Protein AF-A0A9P9FFA2-F1 (afdb_monomer)

Sequence (201 aa):
MAPKRPIEIADSAPEAKKAKHGFRVGPENLPDGPWRRKVTKIKKDLIHKAKVKKAYAKIKAREQQTASSGGDNEAQDKELVEKAEEQIHPTRKLMLADEDKAEENAVAREGTEGHGDGRRRRTRRPGYYDKQLQKANEKRTEAEERAQEYQRRREERERKLAERDRFKRAMAKTRDRDGNKKLGRESALLLDKVKRMISES

Solvent-accessible surface area (backbone atoms only — not comparable to full-atom values): 12622 Å² total; per-residue (Å²): 137,82,83,80,79,79,80,82,72,83,88,67,76,80,72,78,78,71,79,79,75,70,93,62,90,46,87,90,63,46,83,66,49,77,63,58,52,47,52,53,49,52,52,50,52,52,53,49,53,52,50,50,50,53,52,48,51,54,51,52,54,51,50,49,54,56,50,72,74,60,81,90,81,92,85,88,86,85,90,67,76,88,73,55,84,85,57,78,48,72,70,56,53,52,50,51,55,51,49,54,52,51,50,58,59,52,68,76,52,81,84,67,94,75,95,65,97,60,90,72,66,63,78,74,71,73,53,94,57,48,65,55,53,50,53,49,49,53,51,48,51,54,52,50,54,52,49,50,53,51,46,52,58,46,50,55,50,49,50,55,50,49,52,49,49,50,49,50,54,54,60,55,68,28,38,45,96,89,63,50,76,40,59,82,59,43,49,56,57,50,50,55,49,50,52,51,55,60,74,76,104

Mean predicted aligned error: 21.43 Å

Organism: NCBI:txid307937

Structure (mmCIF, N/CA/C/O backbone):
data_AF-A0A9P9FFA2-F1
#
_entry.id   AF-A0A9P9FFA2-F1
#
loop_
_atom_site.group_PDB
_atom_site.id
_atom_site.type_symbol
_atom_site.label_atom_id
_atom_site.label_alt_id
_atom_site.label_comp_id
_atom_site.label_asym_id
_atom_site.label_entity_id
_atom_site.label_seq_id
_atom_site.pdbx_PDB_ins_code
_atom_site.Cartn_x
_atom_site.Cartn_y
_atom_site.Cartn_z
_atom_site.occupancy
_atom_site.B_iso_or_equiv
_atom_site.auth_seq_id
_atom_site.auth_comp_id
_atom_site.auth_asym_id
_atom_site.auth_atom_id
_atom_site.pdbx_PDB_model_num
ATOM 1 N N . MET A 1 1 ? 7.418 57.014 -53.835 1.00 53.72 1 MET A N 1
ATOM 2 C CA . MET A 1 1 ? 6.304 56.610 -52.948 1.00 53.72 1 MET A CA 1
ATOM 3 C C . MET A 1 1 ? 6.433 55.119 -52.683 1.00 53.72 1 MET A C 1
ATOM 5 O O . MET A 1 1 ? 6.447 54.362 -53.642 1.00 53.72 1 MET A O 1
ATOM 9 N N . ALA A 1 2 ? 6.618 54.702 -51.429 1.00 63.44 2 ALA A N 1
ATOM 10 C CA . ALA A 1 2 ? 6.776 53.286 -51.090 1.00 63.44 2 ALA A CA 1
ATOM 11 C C . ALA A 1 2 ? 5.397 52.605 -50.953 1.00 63.44 2 ALA A C 1
ATOM 13 O O . ALA A 1 2 ? 4.519 53.178 -50.299 1.00 63.44 2 ALA A O 1
ATOM 14 N N . PRO A 1 3 ? 5.175 51.414 -51.541 1.00 63.31 3 PRO A N 1
ATOM 15 C CA . PRO A 1 3 ? 3.921 50.691 -51.369 1.00 63.31 3 PRO A CA 1
ATOM 16 C C . PRO A 1 3 ? 3.816 50.148 -49.936 1.00 63.31 3 PRO A C 1
ATOM 18 O O . PRO A 1 3 ? 4.758 49.566 -49.395 1.00 63.31 3 PRO A O 1
ATOM 21 N N . LYS A 1 4 ? 2.658 50.368 -49.305 1.00 62.47 4 LYS A N 1
ATOM 22 C CA . LYS A 1 4 ? 2.328 49.859 -47.966 1.00 62.47 4 LYS A CA 1
ATOM 23 C C . LYS A 1 4 ? 2.336 48.328 -47.991 1.00 62.47 4 LYS A C 1
ATOM 25 O O . LYS A 1 4 ? 1.676 47.728 -48.834 1.00 62.47 4 LYS A O 1
ATOM 30 N N . ARG A 1 5 ? 3.088 47.712 -47.072 1.00 68.56 5 ARG A N 1
ATOM 31 C CA . ARG A 1 5 ? 3.110 46.253 -46.884 1.00 68.56 5 ARG A CA 1
ATOM 32 C C . ARG A 1 5 ? 1.700 45.776 -46.493 1.00 68.56 5 ARG A C 1
ATOM 34 O O . ARG A 1 5 ? 1.102 46.413 -45.622 1.00 68.56 5 ARG A O 1
ATOM 41 N N . PRO A 1 6 ? 1.164 44.705 -47.102 1.00 57.03 6 PRO A N 1
ATOM 42 C CA . PRO A 1 6 ? -0.098 44.127 -46.664 1.00 57.03 6 PRO A CA 1
ATOM 43 C C . PRO A 1 6 ? 0.079 43.561 -45.251 1.00 57.03 6 PRO A C 1
ATOM 45 O O . PRO A 1 6 ? 1.081 42.917 -44.944 1.00 57.03 6 PRO A O 1
ATOM 48 N N . ILE A 1 7 ? -0.879 43.857 -44.378 1.00 54.84 7 ILE A N 1
ATOM 49 C CA . ILE A 1 7 ? -0.977 43.245 -43.055 1.00 54.84 7 ILE A CA 1
ATOM 50 C C . ILE A 1 7 ? -1.319 41.773 -43.294 1.00 54.84 7 ILE A C 1
ATOM 52 O O . ILE A 1 7 ? -2.408 41.464 -43.774 1.00 54.84 7 ILE A O 1
ATOM 56 N N . GLU A 1 8 ? -0.368 40.889 -43.001 1.00 49.09 8 GLU A N 1
ATOM 57 C CA . GLU A 1 8 ? -0.569 39.443 -42.914 1.00 49.09 8 GLU A CA 1
ATOM 58 C C . GLU A 1 8 ? -1.699 39.163 -41.909 1.00 49.09 8 GLU A C 1
ATOM 60 O O . GLU A 1 8 ? -1.526 39.267 -40.696 1.00 49.09 8 GLU A O 1
ATOM 65 N N . ILE A 1 9 ? -2.891 38.936 -42.463 1.00 46.47 9 ILE A N 1
ATOM 66 C CA . ILE A 1 9 ? -3.917 37.977 -42.049 1.00 46.47 9 ILE A CA 1
ATOM 67 C C . ILE A 1 9 ? -3.997 37.770 -40.529 1.00 46.47 9 ILE A C 1
ATOM 69 O O . ILE A 1 9 ? -3.388 36.884 -39.931 1.00 46.47 9 ILE A O 1
ATOM 73 N N . ALA A 1 10 ? -4.849 38.586 -39.911 1.00 51.78 10 ALA A N 1
ATOM 74 C CA . ALA A 1 10 ? -5.469 38.289 -38.633 1.00 51.78 10 ALA A CA 1
ATOM 75 C C . ALA A 1 10 ? -6.461 37.118 -38.794 1.00 51.78 10 ALA A C 1
ATOM 77 O O . ALA A 1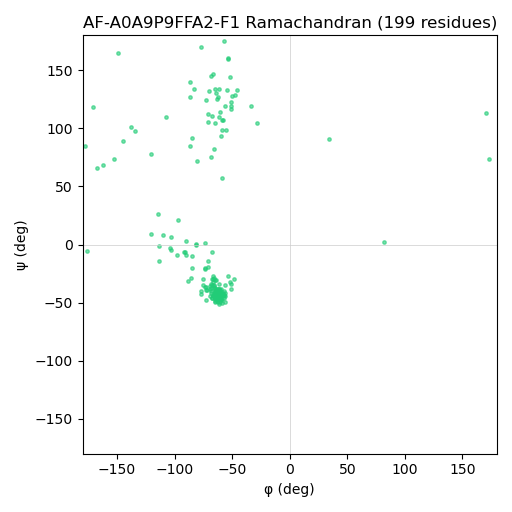 10 ? -7.674 37.321 -38.783 1.00 51.78 10 ALA A O 1
ATOM 78 N N . ASP A 1 11 ? -5.959 35.888 -38.913 1.00 50.47 11 ASP A N 1
ATOM 79 C CA . ASP A 1 11 ? -6.774 34.672 -38.783 1.00 50.47 11 ASP A CA 1
ATOM 80 C C . ASP A 1 11 ? -6.982 34.352 -37.301 1.00 50.47 11 ASP A C 1
ATOM 82 O O . ASP A 1 11 ? -6.423 33.433 -36.706 1.00 50.47 11 ASP A O 1
ATOM 86 N N . SER A 1 12 ? -7.803 35.178 -36.674 1.00 57.12 12 SER A N 1
ATOM 87 C CA . SER A 1 12 ? -8.428 34.870 -35.398 1.00 57.12 12 SER A CA 1
ATOM 88 C C . SER A 1 12 ? -9.729 35.654 -35.355 1.00 57.12 12 SER A C 1
ATOM 90 O O . SER A 1 12 ? -9.852 36.660 -34.651 1.00 57.12 12 SER A O 1
ATOM 92 N N . ALA A 1 13 ? -10.707 35.195 -36.138 1.00 57.84 13 ALA A N 1
ATOM 93 C CA . ALA A 1 13 ? -12.096 35.588 -35.942 1.00 57.84 13 ALA A CA 1
ATOM 94 C C . ALA A 1 13 ? -12.421 35.488 -34.438 1.00 57.84 13 ALA A C 1
ATOM 96 O O . ALA A 1 13 ? -12.055 34.486 -33.816 1.00 57.84 13 ALA A O 1
ATOM 97 N N . PRO A 1 14 ? -13.054 36.498 -33.813 1.00 54.81 14 PRO A N 1
ATOM 98 C CA . PRO A 1 14 ? -13.376 36.408 -32.400 1.00 54.81 14 PRO A CA 1
ATOM 99 C C . PRO A 1 14 ? -14.393 35.280 -32.224 1.00 54.81 14 PRO A C 1
ATOM 101 O O . PRO A 1 14 ? -15.561 35.435 -32.580 1.00 54.81 14 PRO A O 1
ATOM 104 N N . GLU A 1 15 ? -13.947 34.130 -31.710 1.00 66.06 15 GLU A N 1
ATOM 105 C CA . GLU A 1 15 ? -14.837 33.016 -31.392 1.00 66.06 15 GLU A CA 1
ATOM 106 C C . GLU A 1 15 ? -15.986 33.547 -30.533 1.00 66.06 15 GLU A C 1
ATOM 108 O O . GLU A 1 15 ? -15.774 34.152 -29.475 1.00 66.06 15 GLU A O 1
ATOM 113 N N . ALA A 1 16 ? -17.214 33.346 -31.016 1.00 68.38 16 ALA A N 1
ATOM 114 C CA . ALA A 1 16 ? -18.417 33.755 -30.315 1.00 68.38 16 ALA A CA 1
ATOM 115 C C . ALA A 1 16 ? -18.355 33.223 -28.877 1.00 68.38 16 ALA A C 1
ATOM 117 O O . ALA A 1 16 ? -18.296 32.012 -28.642 1.00 68.38 16 ALA A O 1
ATOM 118 N N . LYS A 1 17 ? -18.318 34.143 -27.904 1.00 70.56 17 LYS A N 1
ATOM 119 C CA . LYS A 1 17 ? -18.203 33.804 -26.484 1.00 70.56 17 LYS A CA 1
ATOM 120 C C . LYS A 1 17 ? -19.392 32.926 -26.110 1.00 70.56 17 LYS A C 1
ATOM 122 O O . LYS A 1 17 ? -20.519 33.406 -26.015 1.00 70.56 17 LYS A O 1
ATOM 127 N N . LYS A 1 18 ? -19.134 31.632 -25.905 1.00 75.62 18 LYS A N 1
ATOM 128 C CA . LYS A 1 18 ? -20.148 30.670 -25.464 1.00 75.62 18 LYS A CA 1
ATOM 129 C C . LYS A 1 18 ? -20.785 31.197 -24.181 1.00 75.62 18 LYS A C 1
ATOM 131 O O . LYS A 1 18 ? -20.068 31.630 -23.275 1.00 75.62 18 LYS A O 1
ATOM 136 N N . ALA A 1 19 ? -22.116 31.170 -24.117 1.00 78.06 19 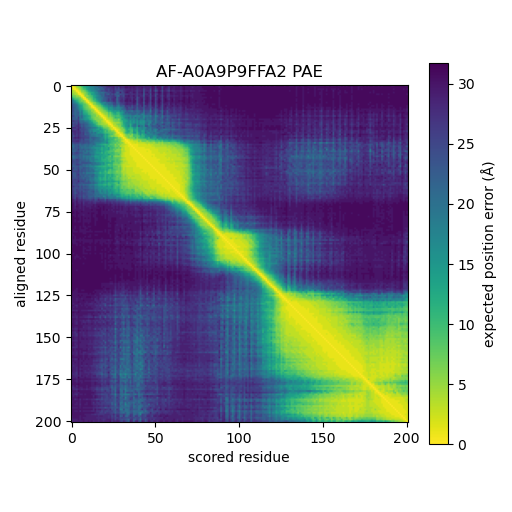ALA A N 1
ATOM 137 C CA . ALA A 1 19 ? -22.857 31.607 -22.941 1.00 78.06 19 ALA A CA 1
ATOM 138 C C . ALA A 1 19 ? -22.288 30.903 -21.700 1.00 78.06 19 ALA A C 1
ATOM 140 O O . ALA A 1 19 ? -22.247 29.670 -21.644 1.00 78.06 19 ALA A O 1
ATOM 141 N N . LYS A 1 20 ? -21.783 31.689 -20.738 1.00 73.12 20 LYS A N 1
ATOM 142 C CA . LYS A 1 20 ? -21.224 31.156 -19.492 1.00 73.12 20 LYS A CA 1
ATOM 143 C C . LYS A 1 20 ? -22.344 30.416 -18.784 1.00 73.12 20 LYS A C 1
ATOM 145 O O . LYS A 1 20 ? -23.307 31.024 -18.328 1.00 73.12 20 LYS A O 1
ATOM 150 N N . HIS A 1 21 ? -22.236 29.097 -18.745 1.00 69.31 21 HIS A N 1
ATOM 151 C CA . HIS A 1 21 ? -23.207 28.291 -18.042 1.00 69.31 21 HIS A CA 1
ATOM 152 C C . HIS A 1 21 ? -23.129 28.645 -16.548 1.00 69.31 21 HIS A C 1
ATOM 154 O O . HIS A 1 21 ? -22.025 28.724 -16.003 1.00 69.31 21 HIS A O 1
ATOM 160 N N . GLY A 1 22 ? -24.276 28.922 -15.918 1.00 78.31 22 GLY A N 1
ATOM 161 C CA . GLY A 1 22 ? -24.357 29.266 -14.495 1.00 78.31 22 GLY A CA 1
ATOM 162 C C . GLY A 1 22 ? -23.759 28.178 -13.596 1.00 78.31 22 GLY A C 1
ATOM 163 O O . GLY A 1 22 ? -23.351 27.116 -14.068 1.00 78.31 22 GLY A O 1
ATOM 164 N N . PHE A 1 23 ? -23.689 28.437 -12.289 1.00 69.19 23 PHE A N 1
ATOM 165 C CA . PHE A 1 23 ? -23.086 27.521 -11.318 1.00 69.19 23 PHE A CA 1
ATOM 166 C C . PHE A 1 23 ? -23.805 26.155 -11.312 1.00 69.19 23 PHE A C 1
ATOM 168 O O . PHE A 1 23 ? -24.819 25.961 -10.648 1.00 69.19 23 PHE A O 1
ATOM 175 N N . ARG A 1 24 ? -23.286 25.201 -12.098 1.00 68.00 24 ARG A N 1
ATOM 176 C CA . ARG A 1 24 ? -23.738 23.805 -12.140 1.00 68.00 24 ARG A CA 1
ATOM 177 C C . ARG A 1 24 ? -23.321 23.129 -10.842 1.00 68.00 24 ARG A C 1
ATOM 179 O O . ARG A 1 24 ? -22.148 22.807 -10.670 1.00 68.00 24 ARG A O 1
ATOM 186 N N . VAL A 1 25 ? -24.279 22.897 -9.951 1.00 67.19 25 VAL A N 1
ATOM 187 C CA . VAL A 1 25 ? -24.084 22.072 -8.753 1.00 67.19 25 VAL A CA 1
ATOM 188 C C . VAL A 1 25 ? -24.351 20.624 -9.147 1.00 67.19 25 VAL A C 1
ATOM 190 O O . VAL A 1 25 ? -25.469 20.130 -9.065 1.00 67.19 25 VAL A O 1
ATOM 193 N N . GLY A 1 26 ? -23.332 19.963 -9.686 1.00 65.44 26 GLY A N 1
ATOM 194 C CA . GLY A 1 26 ? -23.402 18.566 -10.101 1.00 65.44 26 GLY A CA 1
ATOM 195 C C . GLY A 1 26 ? -22.044 17.882 -9.949 1.00 65.44 26 GLY A C 1
ATOM 196 O O . GLY A 1 26 ? -21.037 18.578 -9.817 1.00 65.44 26 GLY A O 1
ATOM 197 N N . PRO A 1 27 ? -21.983 16.539 -9.981 1.00 69.94 27 PRO A N 1
ATOM 198 C CA . PRO A 1 27 ? -20.766 15.759 -9.708 1.00 69.94 27 PRO A CA 1
ATOM 199 C C . PRO A 1 27 ? -19.549 16.154 -10.561 1.00 69.94 27 PRO A C 1
ATOM 201 O O . PRO A 1 27 ? -18.416 15.996 -10.127 1.00 69.94 27 PRO A O 1
ATOM 204 N N . GLU A 1 28 ? -19.802 16.695 -11.753 1.00 65.31 28 GLU A N 1
ATOM 205 C CA . GLU A 1 28 ? -18.823 17.247 -12.701 1.00 65.31 28 GLU A CA 1
ATOM 206 C C . GLU A 1 28 ? -18.111 18.524 -12.212 1.00 65.31 28 GLU A C 1
ATOM 208 O O . GLU A 1 28 ? -16.965 18.765 -12.575 1.00 65.31 28 GLU A O 1
ATOM 213 N N . ASN A 1 29 ? -18.771 19.343 -11.387 1.00 61.56 29 ASN A N 1
ATOM 214 C CA . ASN A 1 29 ? -18.285 20.658 -10.946 1.00 61.56 29 ASN A CA 1
ATOM 215 C C . ASN A 1 29 ? -17.976 20.719 -9.441 1.00 61.56 29 ASN A C 1
ATOM 217 O O . ASN A 1 29 ? -17.540 21.758 -8.939 1.00 61.56 29 ASN A O 1
ATOM 221 N N . LEU A 1 30 ? -18.190 19.621 -8.709 1.00 69.94 30 LEU A N 1
ATOM 222 C CA . LEU A 1 30 ? -17.642 19.483 -7.365 1.00 69.94 30 LEU A CA 1
ATOM 223 C C . LEU A 1 30 ? -16.114 19.414 -7.471 1.00 69.94 30 LEU A C 1
ATOM 225 O O . LEU A 1 30 ? -15.605 18.879 -8.458 1.00 69.94 30 LEU A O 1
ATOM 229 N N . PRO A 1 31 ? -15.361 19.948 -6.490 1.00 73.12 31 PRO A N 1
ATOM 230 C CA . PRO A 1 31 ? -13.913 19.866 -6.503 1.00 73.12 31 PRO A CA 1
ATOM 231 C C . PRO A 1 31 ? -13.516 18.395 -6.533 1.00 73.12 31 PRO A C 1
ATOM 233 O O . PRO A 1 31 ? -13.519 17.712 -5.511 1.00 73.12 31 PRO A O 1
ATOM 236 N N . ASP A 1 32 ? -13.207 17.930 -7.746 1.00 70.56 32 ASP A N 1
ATOM 237 C CA . ASP A 1 32 ? -12.892 16.542 -8.007 1.00 70.56 32 ASP A CA 1
ATOM 238 C C . ASP A 1 32 ? -11.727 16.193 -7.092 1.00 70.56 32 ASP A C 1
ATOM 240 O O . ASP A 1 32 ? -10.713 16.909 -7.084 1.00 70.56 32 ASP A O 1
ATOM 244 N N . GLY A 1 33 ? -11.950 15.223 -6.206 1.00 77.38 33 GLY A N 1
ATOM 245 C CA . GLY A 1 33 ? -11.150 15.070 -4.998 1.00 77.38 33 GLY A CA 1
ATOM 246 C C . GLY A 1 33 ? -9.647 15.006 -5.308 1.00 77.38 33 GLY A C 1
ATOM 247 O O . GLY A 1 33 ? -9.251 14.658 -6.427 1.00 77.38 33 GLY A O 1
ATOM 248 N N . PRO A 1 34 ? -8.768 15.283 -4.328 1.00 77.12 34 PRO A N 1
ATOM 249 C CA . PRO A 1 34 ? -7.318 15.371 -4.541 1.00 77.12 34 PRO A CA 1
ATOM 250 C C . PRO A 1 34 ? -6.721 14.194 -5.334 1.00 77.12 34 PRO A C 1
ATOM 252 O O . PRO A 1 34 ? -5.756 14.359 -6.078 1.00 77.12 34 PRO A O 1
ATOM 255 N N . TRP A 1 35 ? -7.323 13.010 -5.218 1.00 85.06 35 TRP A N 1
ATOM 256 C CA . TRP A 1 35 ? -6.955 11.802 -5.951 1.00 85.06 35 TRP A CA 1
ATOM 257 C C . TRP A 1 35 ? -7.259 11.842 -7.452 1.00 85.06 35 TRP A C 1
ATOM 259 O O . TRP A 1 35 ? -6.385 11.489 -8.243 1.00 85.06 35 TRP A O 1
ATOM 269 N N . ARG A 1 36 ? -8.434 12.312 -7.887 1.00 85.06 36 ARG A N 1
ATOM 270 C CA . ARG A 1 36 ? -8.758 12.394 -9.323 1.00 85.06 36 ARG A CA 1
ATOM 271 C C . ARG A 1 36 ? -7.915 13.451 -10.038 1.00 85.06 36 ARG A C 1
ATOM 273 O O . ARG A 1 36 ? -7.435 13.214 -11.149 1.00 85.06 36 ARG A O 1
ATOM 280 N N . ARG A 1 37 ? -7.584 14.553 -9.358 1.00 84.94 37 ARG A N 1
ATOM 281 C CA . ARG A 1 37 ? -6.594 15.541 -9.837 1.00 84.94 37 ARG A CA 1
ATOM 282 C C . ARG A 1 37 ? -5.197 14.939 -9.993 1.00 84.94 37 ARG A C 1
ATOM 284 O O . ARG A 1 37 ? -4.533 15.178 -10.998 1.00 84.94 37 ARG A O 1
ATOM 291 N N . LYS A 1 38 ? -4.754 14.118 -9.033 1.00 89.50 38 LYS A N 1
ATOM 292 C CA . LYS A 1 38 ? -3.471 13.403 -9.136 1.00 89.50 38 LYS A CA 1
ATOM 293 C C . LYS A 1 38 ? -3.466 12.428 -10.313 1.00 89.50 38 LYS A C 1
ATOM 295 O O . LYS A 1 38 ? -2.535 12.465 -11.107 1.00 89.50 38 LYS A O 1
ATOM 300 N N . VAL A 1 39 ? -4.512 11.618 -10.482 1.00 93.69 39 VAL A N 1
ATOM 301 C CA . VAL A 1 39 ? -4.616 10.654 -11.594 1.00 93.69 39 VAL A CA 1
ATOM 302 C C . VAL A 1 39 ? -4.626 11.361 -12.952 1.00 93.69 39 VAL A C 1
ATOM 304 O O . VAL A 1 39 ? -3.899 10.964 -13.863 1.00 93.69 39 VAL A O 1
ATOM 307 N N . THR A 1 40 ? -5.396 12.441 -13.092 1.00 89.94 40 THR A N 1
ATOM 308 C CA . THR A 1 40 ? -5.428 13.228 -14.336 1.00 89.94 40 THR A CA 1
ATOM 309 C C . THR A 1 40 ? -4.088 13.905 -14.622 1.00 89.94 40 THR A C 1
ATOM 311 O O . THR A 1 40 ? -3.653 13.892 -15.775 1.00 89.94 40 THR A O 1
ATOM 314 N N . LYS A 1 41 ? -3.392 14.427 -13.602 1.00 94.19 41 LYS A N 1
ATOM 315 C CA . LYS A 1 41 ? -2.025 14.960 -13.733 1.00 94.19 41 LYS A CA 1
ATOM 316 C C . LYS A 1 41 ? -1.040 13.879 -14.182 1.00 94.19 41 LYS A C 1
ATOM 318 O O . LYS A 1 41 ? -0.380 14.059 -15.197 1.00 94.19 41 LYS A O 1
ATOM 323 N N . ILE A 1 42 ? -1.021 12.728 -13.508 1.00 96.12 42 ILE A N 1
ATOM 324 C CA . ILE A 1 42 ? -0.158 11.587 -13.856 1.00 96.12 42 ILE A CA 1
ATOM 325 C C . ILE A 1 42 ? -0.395 11.147 -15.307 1.00 96.12 42 ILE A C 1
ATOM 327 O O . ILE A 1 42 ? 0.558 10.943 -16.058 1.00 96.12 42 ILE A O 1
ATOM 331 N N . LYS A 1 43 ? -1.661 11.049 -15.733 1.00 96.75 43 LYS A N 1
ATOM 332 C CA . LYS A 1 43 ? -2.012 10.690 -17.114 1.00 96.75 43 LYS A CA 1
ATOM 333 C C . LYS A 1 43 ? -1.491 11.722 -18.119 1.00 96.75 43 LYS A C 1
ATOM 335 O O . LYS A 1 43 ? -0.904 11.337 -19.129 1.00 96.75 43 LYS A O 1
ATOM 340 N N . LYS A 1 44 ? -1.687 13.018 -17.853 1.00 97.19 44 LYS A N 1
ATOM 341 C CA . LYS A 1 44 ? -1.178 14.104 -18.708 1.00 97.19 44 LYS A CA 1
ATOM 342 C C . LYS A 1 44 ? 0.353 14.076 -18.795 1.00 97.19 44 LYS A C 1
ATOM 344 O O . LYS A 1 44 ? 0.885 14.148 -19.902 1.00 97.19 44 LYS A O 1
ATOM 349 N N . ASP A 1 45 ? 1.040 13.873 -17.673 1.00 97.19 45 ASP A N 1
ATOM 350 C CA . ASP A 1 45 ? 2.505 13.798 -17.608 1.00 97.19 45 ASP A CA 1
ATOM 351 C C . ASP A 1 45 ? 3.053 12.596 -18.393 1.00 97.19 45 ASP A C 1
ATOM 353 O O . ASP A 1 45 ? 4.030 12.728 -19.132 1.00 97.19 45 ASP A O 1
ATOM 357 N N . LEU A 1 46 ? 2.409 11.428 -18.295 1.00 97.75 46 LEU A N 1
ATOM 358 C CA . LEU A 1 46 ? 2.772 10.239 -19.077 1.00 97.75 46 LEU A CA 1
ATOM 359 C C . LEU A 1 46 ? 2.616 10.474 -20.582 1.00 97.75 46 LEU A C 1
ATOM 361 O O . LEU A 1 46 ? 3.519 10.148 -21.356 1.00 97.75 46 LEU A O 1
ATOM 365 N N . ILE A 1 47 ? 1.499 11.079 -20.995 1.00 97.06 47 ILE A N 1
ATOM 366 C CA . ILE A 1 47 ? 1.255 11.423 -22.401 1.00 97.06 47 ILE A CA 1
ATOM 367 C C . ILE A 1 47 ? 2.314 12.415 -22.894 1.00 97.06 47 ILE A C 1
ATOM 369 O O . ILE A 1 47 ? 2.859 12.236 -23.984 1.00 97.06 47 ILE A O 1
ATOM 373 N N . HIS A 1 48 ? 2.637 13.439 -22.102 1.00 98.31 48 HIS A N 1
ATOM 374 C CA . HIS A 1 48 ? 3.647 14.428 -22.465 1.00 98.31 48 HIS A CA 1
ATOM 375 C C . HIS A 1 48 ? 5.034 13.792 -22.618 1.00 98.31 48 HIS A C 1
ATOM 377 O O . HIS A 1 48 ? 5.655 13.940 -23.670 1.00 98.31 48 HIS A O 1
ATOM 383 N N . LYS A 1 49 ? 5.478 12.987 -21.643 1.00 97.75 49 LYS A N 1
ATOM 384 C CA . LYS A 1 49 ? 6.751 12.248 -21.720 1.00 97.75 49 LYS A CA 1
ATOM 385 C C . LYS A 1 49 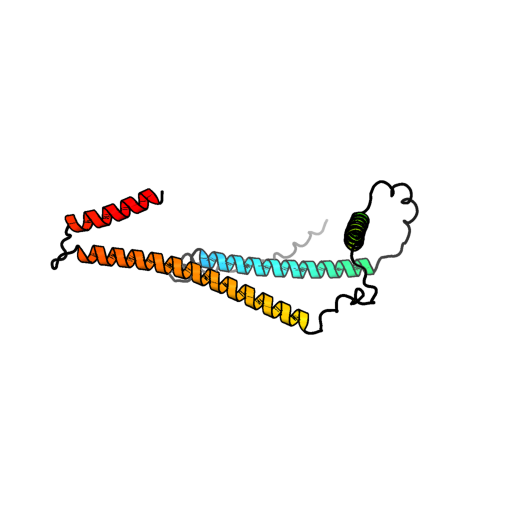? 6.821 11.351 -22.956 1.00 97.75 49 LYS A C 1
ATOM 387 O O . LYS A 1 49 ? 7.855 11.304 -23.617 1.00 97.75 49 LYS A O 1
ATOM 392 N N . ALA A 1 50 ? 5.731 10.664 -23.299 1.00 97.88 50 ALA A N 1
ATOM 393 C CA . ALA A 1 50 ? 5.674 9.838 -24.502 1.00 97.88 50 ALA A CA 1
ATOM 394 C C . ALA A 1 50 ? 5.793 10.677 -25.787 1.00 97.88 50 ALA A C 1
ATOM 396 O O . ALA A 1 50 ? 6.519 10.289 -26.702 1.00 97.88 50 ALA A O 1
ATOM 397 N N . LYS A 1 51 ? 5.131 11.841 -25.853 1.00 97.88 51 LYS A N 1
ATOM 398 C CA . LYS A 1 51 ? 5.249 12.772 -26.987 1.00 97.88 51 LYS A CA 1
ATOM 399 C C . LYS A 1 51 ? 6.670 13.318 -27.130 1.00 97.88 51 LYS A C 1
ATOM 401 O O . LYS A 1 51 ? 7.209 13.272 -28.231 1.00 97.88 51 LYS A O 1
ATOM 406 N N . VAL A 1 52 ? 7.288 13.753 -26.031 1.00 98.25 52 VAL A N 1
ATOM 407 C CA . VAL A 1 52 ? 8.677 14.240 -26.022 1.00 98.25 52 VAL A CA 1
ATOM 408 C C . VAL A 1 52 ? 9.632 13.148 -26.495 1.00 98.25 52 VAL A C 1
ATOM 410 O O . VAL A 1 52 ? 10.429 13.393 -27.393 1.00 98.25 52 VAL A O 1
ATOM 413 N N . LYS A 1 53 ? 9.506 11.916 -25.983 1.00 97.31 53 LYS A N 1
ATOM 414 C CA . LYS A 1 53 ? 10.335 10.787 -26.433 1.00 97.31 53 LYS A CA 1
ATOM 415 C C . LYS A 1 53 ? 10.163 10.487 -27.923 1.00 97.31 53 LYS A C 1
ATOM 417 O O . LYS A 1 53 ? 11.155 10.251 -28.601 1.00 97.31 53 LYS A O 1
ATOM 422 N N . LYS A 1 54 ? 8.931 10.522 -28.444 1.00 97.62 54 LYS A N 1
ATOM 423 C CA . LYS A 1 54 ? 8.671 10.331 -29.881 1.00 97.62 54 LYS A CA 1
ATOM 424 C C . LYS A 1 54 ? 9.296 11.440 -30.731 1.00 97.62 54 LYS A C 1
ATOM 426 O O . LYS A 1 54 ? 9.921 11.140 -31.742 1.00 97.62 54 LYS A O 1
ATOM 431 N N . ALA A 1 55 ? 9.143 12.700 -30.324 1.00 97.06 55 ALA A N 1
ATOM 432 C CA . ALA A 1 55 ? 9.735 13.836 -31.028 1.00 97.06 55 ALA A CA 1
ATOM 433 C C . ALA A 1 55 ? 11.269 13.770 -31.004 1.00 97.06 55 ALA A C 1
ATOM 435 O O . ALA A 1 55 ? 11.902 13.897 -32.048 1.00 97.06 55 ALA A O 1
ATOM 436 N N . TYR A 1 56 ? 11.852 13.474 -29.840 1.00 97.31 56 TYR A N 1
ATOM 437 C CA . TYR A 1 56 ? 13.292 13.301 -29.678 1.00 97.31 56 TYR A CA 1
ATOM 438 C C . TYR A 1 56 ? 13.834 12.154 -30.537 1.00 97.31 56 TYR A C 1
ATOM 440 O O . TYR A 1 56 ? 14.814 12.336 -31.248 1.00 97.31 56 TYR A O 1
ATOM 448 N N . ALA A 1 57 ? 13.166 10.996 -30.547 1.00 96.12 57 ALA A N 1
ATOM 449 C CA . ALA A 1 57 ? 13.552 9.877 -31.404 1.00 96.12 57 ALA A CA 1
ATOM 450 C C . ALA A 1 57 ? 13.525 10.252 -32.896 1.00 96.12 57 ALA A C 1
ATOM 452 O O . ALA A 1 57 ? 14.415 9.855 -33.642 1.00 96.12 57 ALA A O 1
ATOM 453 N N . LYS A 1 58 ? 12.542 11.054 -33.327 1.00 95.94 58 LYS A N 1
ATOM 454 C CA . LYS A 1 58 ? 12.444 11.539 -34.711 1.00 95.94 58 LYS A CA 1
ATOM 455 C C . LYS A 1 58 ? 13.588 12.491 -35.076 1.00 95.94 58 LYS A C 1
ATOM 457 O O . LYS A 1 58 ? 14.143 12.369 -36.163 1.00 95.94 58 LYS A O 1
ATOM 462 N N . ILE A 1 59 ? 13.938 13.416 -34.180 1.00 95.25 59 ILE A N 1
ATOM 463 C CA . ILE A 1 59 ? 15.064 14.343 -34.374 1.00 95.25 59 ILE A CA 1
ATOM 464 C C . ILE A 1 59 ? 16.378 13.563 -34.418 1.00 95.25 59 ILE A C 1
ATOM 466 O O . ILE A 1 59 ? 17.120 13.695 -35.381 1.00 95.25 59 ILE A O 1
ATOM 470 N N . LYS A 1 60 ? 16.605 12.665 -33.454 1.00 94.81 60 LYS A N 1
ATOM 471 C CA . LYS A 1 60 ? 17.812 11.837 -33.388 1.00 94.81 60 LYS A CA 1
ATOM 472 C C . LYS A 1 60 ? 17.998 10.964 -34.631 1.00 94.81 60 LYS A C 1
ATOM 474 O O . LYS A 1 60 ? 19.109 10.853 -35.132 1.00 94.81 60 LYS A O 1
ATOM 479 N N . ALA A 1 61 ? 16.924 10.367 -35.151 1.00 90.69 61 ALA A N 1
ATOM 480 C CA . ALA A 1 61 ? 16.984 9.595 -36.392 1.00 90.69 61 ALA A CA 1
ATOM 481 C C . ALA A 1 61 ? 17.355 10.475 -37.597 1.00 90.69 61 ALA A C 1
ATOM 483 O O . ALA A 1 61 ? 18.170 10.070 -38.420 1.00 90.69 61 ALA A O 1
ATOM 484 N N . ARG A 1 62 ? 16.805 11.695 -37.677 1.00 91.00 62 ARG A N 1
ATOM 485 C CA . ARG A 1 62 ? 17.156 12.663 -38.724 1.00 91.00 62 ARG A CA 1
ATOM 486 C C . ARG A 1 62 ? 18.615 13.108 -38.615 1.00 91.00 62 ARG A C 1
ATOM 488 O O . ARG A 1 62 ? 19.298 13.138 -39.628 1.00 91.00 62 ARG A O 1
ATOM 495 N N . GLU A 1 63 ? 19.089 13.405 -37.408 1.00 90.56 63 GLU A N 1
ATOM 496 C CA . GLU A 1 63 ? 20.479 13.801 -37.144 1.00 90.56 63 GLU A CA 1
ATOM 497 C C . GLU A 1 63 ? 21.470 12.684 -37.483 1.00 90.56 63 GLU A C 1
ATOM 499 O O . GLU A 1 63 ? 22.503 12.938 -38.095 1.00 90.56 63 GLU A O 1
ATOM 504 N N . GLN A 1 64 ? 21.144 11.434 -37.143 1.00 85.06 64 GLN A N 1
ATOM 505 C CA . GLN A 1 64 ? 21.966 10.277 -37.500 1.00 85.06 64 GLN A CA 1
ATOM 506 C C . GLN A 1 64 ? 22.015 10.056 -39.010 1.00 85.06 64 GLN A C 1
ATOM 508 O O . GLN A 1 64 ? 23.090 9.796 -39.534 1.00 85.06 64 GLN A O 1
ATOM 513 N N . GLN A 1 65 ? 20.889 10.218 -39.714 1.00 80.25 65 GLN A N 1
ATOM 514 C CA . GLN A 1 65 ? 20.864 10.166 -41.177 1.00 80.25 65 GLN A CA 1
ATOM 515 C C . GLN A 1 65 ? 21.738 11.266 -41.790 1.00 80.25 65 GLN A C 1
ATOM 517 O O . GLN A 1 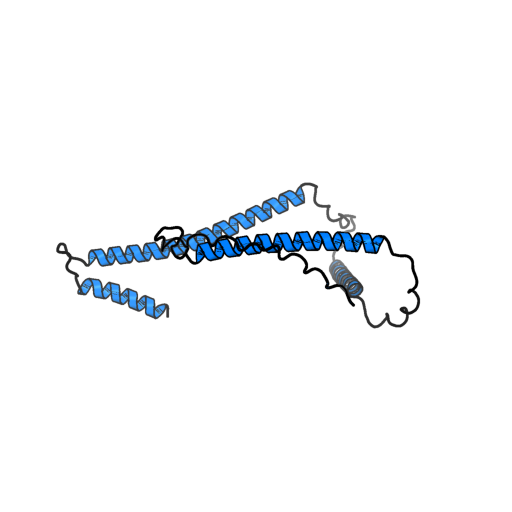65 ? 22.539 10.971 -42.673 1.00 80.25 65 GLN A O 1
ATOM 522 N N . THR A 1 66 ? 21.654 12.501 -41.280 1.00 77.81 66 THR A N 1
ATOM 523 C CA . THR A 1 66 ? 22.493 13.614 -41.756 1.00 77.81 66 THR A CA 1
ATOM 524 C C . THR A 1 66 ? 23.975 13.442 -41.417 1.00 77.81 66 THR A C 1
ATOM 526 O O . THR A 1 66 ? 24.823 13.819 -42.219 1.00 77.81 66 THR A O 1
ATOM 529 N N . ALA A 1 67 ? 24.301 12.846 -40.265 1.00 73.19 67 ALA A N 1
ATOM 530 C CA . ALA A 1 67 ? 25.677 12.559 -39.860 1.00 73.19 67 ALA A CA 1
ATOM 531 C C . ALA A 1 67 ? 26.282 11.393 -40.660 1.00 73.19 67 ALA A C 1
ATOM 533 O O . ALA A 1 67 ? 27.445 11.444 -41.032 1.00 73.19 67 ALA A O 1
ATOM 534 N N . SER A 1 68 ? 25.492 10.367 -40.994 1.00 63.38 68 SER A N 1
ATOM 535 C CA . SER A 1 68 ? 25.948 9.267 -41.858 1.00 63.38 68 SER A CA 1
ATOM 536 C C . SER A 1 68 ? 26.138 9.672 -43.324 1.00 63.38 68 SER A C 1
ATOM 538 O O . SER A 1 68 ? 26.834 8.979 -44.054 1.00 63.38 68 SER A O 1
ATOM 540 N N . SER A 1 69 ? 25.538 10.784 -43.762 1.00 58.00 69 SER A N 1
ATOM 541 C CA . SER A 1 69 ? 25.716 11.328 -45.115 1.00 58.00 69 SER A CA 1
ATOM 542 C C . SER A 1 69 ? 26.879 12.322 -45.248 1.00 58.00 69 SER A C 1
ATOM 544 O O . SER A 1 69 ? 27.060 12.883 -46.324 1.00 58.00 69 SER A O 1
ATOM 546 N N . GLY A 1 70 ? 27.654 12.567 -44.185 1.00 53.97 70 GLY A N 1
ATOM 547 C CA . GLY A 1 70 ? 28.812 13.463 -44.211 1.00 53.97 70 GLY A CA 1
ATOM 548 C C . GLY A 1 70 ? 29.925 12.957 -43.299 1.00 53.97 70 GLY A C 1
ATOM 549 O O . GLY A 1 70 ? 29.965 13.316 -42.127 1.00 53.97 70 GLY A O 1
ATOM 550 N N . GLY A 1 71 ? 30.818 12.124 -43.834 1.00 41.12 71 GLY A N 1
ATOM 551 C CA . GLY A 1 71 ? 31.931 11.559 -43.075 1.00 41.12 71 GLY A CA 1
ATOM 552 C C . GLY A 1 71 ? 33.044 11.005 -43.959 1.00 41.12 71 GLY A C 1
ATOM 553 O O . GLY A 1 71 ? 33.249 9.800 -43.961 1.00 41.12 71 GLY A O 1
ATOM 554 N N . ASP A 1 72 ? 33.763 11.892 -44.654 1.00 43.28 72 ASP A N 1
ATOM 555 C CA . ASP A 1 72 ? 35.151 11.667 -45.079 1.00 43.28 72 ASP A CA 1
ATOM 556 C C . ASP A 1 72 ? 36.060 12.554 -44.211 1.00 43.28 72 ASP A C 1
ATOM 558 O O . ASP A 1 72 ? 36.019 13.781 -44.336 1.00 43.28 72 ASP A O 1
ATOM 562 N N . ASN A 1 73 ? 36.837 11.946 -43.307 1.00 37.56 73 ASN A N 1
ATOM 563 C CA . ASN A 1 73 ? 38.282 12.177 -43.128 1.00 37.56 73 ASN A CA 1
ATOM 564 C C . ASN A 1 73 ? 38.813 11.498 -41.854 1.00 37.56 73 ASN A C 1
ATOM 566 O O . ASN A 1 73 ? 38.515 11.897 -40.727 1.00 37.56 73 ASN A O 1
ATOM 570 N N . GLU A 1 74 ? 39.659 10.497 -42.084 1.00 43.62 74 GLU A N 1
ATOM 571 C CA . GLU A 1 74 ? 40.667 9.971 -41.169 1.00 43.62 74 GLU A CA 1
ATOM 572 C C . GLU A 1 74 ? 41.827 10.970 -41.064 1.00 43.62 74 GLU A C 1
ATOM 574 O O . GLU A 1 74 ? 42.423 11.303 -42.083 1.00 43.62 74 GLU A O 1
ATOM 579 N N . ALA A 1 75 ? 42.185 11.418 -39.858 1.00 44.00 75 ALA A N 1
ATOM 580 C CA . ALA A 1 75 ? 43.538 11.894 -39.535 1.00 44.00 75 ALA A CA 1
ATOM 581 C C . ALA A 1 75 ? 43.628 12.289 -38.055 1.00 44.00 75 ALA A C 1
ATOM 583 O O . ALA A 1 75 ? 43.486 13.465 -37.733 1.00 44.00 75 ALA A O 1
ATOM 584 N N . GLN A 1 76 ? 43.874 11.336 -37.149 1.00 41.09 76 GLN A N 1
ATOM 585 C CA . GLN A 1 76 ? 44.405 11.638 -35.809 1.00 41.09 76 GLN A CA 1
ATOM 586 C C . GLN A 1 76 ? 44.880 10.364 -35.091 1.00 41.09 76 GLN A C 1
ATOM 588 O O . GLN A 1 76 ? 44.338 9.959 -34.074 1.00 41.09 76 GLN A O 1
ATOM 593 N N . ASP A 1 77 ? 45.922 9.733 -35.628 1.00 41.78 77 ASP A N 1
ATOM 594 C CA . ASP A 1 77 ? 46.671 8.677 -34.939 1.00 41.78 77 ASP A CA 1
ATOM 595 C C . ASP A 1 77 ? 48.158 8.968 -35.138 1.00 41.78 77 ASP A C 1
ATOM 597 O O . ASP A 1 77 ? 48.685 8.689 -36.215 1.00 41.78 77 ASP A O 1
ATOM 601 N N . LYS A 1 78 ? 48.813 9.606 -34.149 1.00 45.53 78 LYS A N 1
ATOM 602 C CA . LYS A 1 78 ? 50.286 9.571 -33.962 1.00 45.53 78 LYS A CA 1
ATOM 603 C C . LYS A 1 78 ? 50.853 10.280 -32.717 1.00 45.53 78 LYS A C 1
ATOM 605 O O . LYS A 1 78 ? 52.037 10.115 -32.464 1.00 45.53 78 LYS A O 1
ATOM 610 N N . GLU A 1 79 ? 50.070 10.989 -31.898 1.00 41.78 79 GLU A N 1
ATOM 611 C CA . GLU A 1 79 ? 50.614 11.806 -30.782 1.00 41.78 79 GLU A CA 1
ATOM 612 C C . GLU A 1 79 ? 50.228 11.322 -29.360 1.00 41.78 79 GLU A C 1
ATOM 614 O O . GLU A 1 79 ? 50.150 12.112 -28.425 1.00 41.78 79 GLU A O 1
ATOM 619 N N . LEU A 1 80 ? 49.944 10.025 -29.160 1.00 46.47 80 LEU A N 1
ATOM 620 C CA . LEU A 1 80 ? 49.410 9.498 -27.881 1.00 46.47 80 LEU A CA 1
ATOM 621 C C . LEU A 1 80 ? 50.269 8.419 -27.194 1.00 46.47 80 LEU A C 1
ATOM 623 O O . LEU A 1 80 ? 49.821 7.822 -26.218 1.00 46.47 80 LEU A O 1
ATOM 627 N N . VAL A 1 81 ? 51.490 8.150 -27.667 1.00 50.84 81 VAL A N 1
ATOM 628 C CA . VAL A 1 81 ? 52.269 6.987 -27.191 1.00 50.84 81 VAL A CA 1
ATOM 629 C C . VAL A 1 81 ? 53.094 7.268 -25.921 1.00 50.84 81 VAL A C 1
ATOM 631 O O . VAL A 1 81 ? 53.232 6.369 -25.102 1.00 50.84 81 VAL A O 1
ATOM 634 N N . GLU A 1 82 ? 53.553 8.496 -25.657 1.00 48.25 82 GLU A N 1
ATOM 635 C CA . GLU A 1 82 ? 54.435 8.769 -24.495 1.00 48.25 82 GLU A CA 1
ATOM 636 C C . GLU A 1 82 ? 53.717 9.175 -23.193 1.00 48.25 82 GLU A C 1
ATOM 638 O O . GLU A 1 82 ? 54.344 9.268 -22.143 1.00 48.25 82 GLU A O 1
ATOM 643 N N . LYS A 1 83 ? 52.392 9.379 -23.205 1.00 50.28 83 LYS A N 1
ATOM 644 C CA . LYS A 1 83 ? 51.621 9.790 -22.007 1.00 50.28 83 LYS A CA 1
ATOM 645 C C . LYS A 1 83 ? 50.828 8.650 -21.350 1.00 50.28 83 LYS A C 1
ATOM 647 O O . LYS A 1 83 ? 50.032 8.889 -20.444 1.00 50.28 83 LYS A O 1
ATOM 652 N N . ALA A 1 84 ? 51.014 7.420 -21.832 1.00 50.31 84 ALA A N 1
ATOM 653 C CA . ALA A 1 84 ? 50.179 6.261 -21.518 1.00 50.31 84 ALA A CA 1
ATOM 654 C C . ALA A 1 84 ? 50.649 5.430 -20.306 1.00 50.31 84 ALA A C 1
ATOM 656 O O . ALA A 1 84 ? 49.927 4.527 -19.882 1.00 50.31 84 ALA A O 1
ATOM 657 N N . GLU A 1 85 ? 51.817 5.720 -19.725 1.00 51.16 85 GLU A N 1
ATOM 658 C CA . GLU A 1 85 ? 52.370 4.903 -18.633 1.00 51.16 85 GLU A CA 1
ATOM 659 C C . GLU A 1 85 ? 51.835 5.282 -17.236 1.00 51.16 85 GLU A C 1
ATOM 661 O O . GLU A 1 85 ? 51.806 4.437 -16.346 1.00 51.16 85 GLU A O 1
ATOM 666 N N . GLU A 1 86 ? 51.283 6.488 -17.042 1.00 58.09 86 GLU A N 1
ATOM 667 C CA . GLU A 1 86 ? 50.811 6.949 -15.717 1.00 58.09 86 GLU A CA 1
ATOM 668 C C . GLU A 1 86 ? 49.281 6.906 -15.522 1.00 58.09 86 GLU A C 1
ATOM 670 O O . GLU A 1 86 ? 48.774 7.127 -14.421 1.00 58.09 86 GLU A O 1
ATOM 675 N N . GLN A 1 87 ? 48.509 6.562 -16.557 1.00 66.25 87 GLN A N 1
ATOM 676 C CA . GLN A 1 87 ? 47.053 6.397 -16.469 1.00 66.25 87 GLN A CA 1
ATOM 677 C C . GLN A 1 87 ? 46.655 4.977 -16.862 1.00 66.25 87 GLN A C 1
ATOM 679 O O . GLN A 1 87 ? 46.151 4.722 -17.954 1.00 66.25 87 GLN A O 1
ATOM 684 N N . ILE A 1 88 ? 46.854 4.026 -15.945 1.00 72.75 88 ILE A N 1
ATOM 685 C CA . ILE A 1 88 ? 46.339 2.662 -16.108 1.00 72.75 88 ILE A CA 1
ATOM 686 C C . ILE A 1 88 ? 44.813 2.741 -16.278 1.00 72.75 88 ILE A C 1
ATOM 688 O O . ILE A 1 88 ? 44.074 3.014 -15.324 1.00 72.75 88 ILE A O 1
ATOM 692 N N . HIS A 1 89 ? 44.356 2.509 -17.513 1.00 73.38 89 HIS A N 1
ATOM 693 C CA . HIS A 1 89 ? 42.948 2.503 -17.906 1.00 73.38 89 HIS A CA 1
ATOM 694 C C . HIS A 1 89 ? 42.150 1.564 -16.979 1.00 73.38 89 HIS A C 1
ATOM 696 O O . HIS A 1 89 ? 42.658 0.501 -16.608 1.00 73.38 89 HIS A O 1
ATOM 702 N N . PRO A 1 90 ? 40.891 1.879 -16.622 1.00 81.06 90 PRO A N 1
ATOM 703 C CA . PRO A 1 90 ? 40.067 1.040 -15.741 1.00 81.06 90 PRO A CA 1
ATOM 704 C C . PRO A 1 90 ? 39.995 -0.429 -16.188 1.00 81.06 90 PRO A C 1
ATOM 706 O O . PRO A 1 90 ? 39.971 -1.331 -15.356 1.00 81.06 90 PRO A O 1
ATOM 709 N N . THR A 1 91 ? 40.050 -0.679 -17.496 1.00 79.81 91 THR A N 1
ATOM 710 C CA . THR A 1 91 ? 40.103 -2.021 -18.087 1.00 79.81 91 THR A CA 1
ATOM 711 C C . THR A 1 91 ? 41.351 -2.809 -17.674 1.00 79.81 91 THR A C 1
ATOM 713 O O . THR A 1 91 ? 41.259 -4.000 -17.401 1.00 79.81 91 THR A O 1
ATOM 716 N N . ARG A 1 92 ? 42.516 -2.154 -17.575 1.00 79.38 92 ARG A N 1
ATOM 717 C CA . ARG A 1 92 ? 43.775 -2.792 -17.163 1.00 79.38 92 ARG A CA 1
ATOM 718 C C . ARG A 1 92 ? 43.823 -3.049 -15.654 1.00 79.38 92 ARG A C 1
ATOM 720 O O . ARG A 1 92 ? 44.392 -4.048 -15.238 1.00 79.38 92 ARG A O 1
ATOM 727 N N . LYS A 1 93 ? 43.152 -2.220 -14.842 1.00 83.12 93 LYS A N 1
ATOM 728 C CA . LYS A 1 93 ? 42.959 -2.486 -13.401 1.00 83.12 93 LYS A CA 1
ATOM 729 C C . LYS A 1 93 ? 42.097 -3.724 -13.144 1.00 83.12 93 LYS A C 1
ATOM 731 O O . LYS A 1 93 ? 42.371 -4.463 -12.210 1.00 83.12 93 LYS A O 1
ATOM 736 N N . LEU A 1 94 ? 41.073 -3.948 -13.972 1.00 81.12 94 LEU A N 1
ATOM 737 C CA . LEU A 1 94 ? 40.254 -5.163 -13.920 1.00 81.12 94 LEU A CA 1
ATOM 738 C C . LEU A 1 94 ? 41.068 -6.412 -14.269 1.00 81.12 94 LEU A C 1
ATOM 740 O O . LEU A 1 94 ? 40.944 -7.406 -13.570 1.00 81.12 94 LEU A O 1
ATOM 744 N N . MET A 1 95 ? 41.934 -6.338 -15.286 1.00 83.75 95 MET A N 1
ATOM 745 C CA . MET A 1 95 ? 42.806 -7.467 -15.629 1.00 83.75 95 MET A CA 1
ATOM 746 C C . MET A 1 95 ? 43.806 -7.795 -14.519 1.00 83.75 95 MET A C 1
ATOM 748 O O . MET A 1 95 ? 43.910 -8.957 -14.155 1.00 83.75 95 MET A O 1
ATOM 752 N N . LEU A 1 96 ? 44.452 -6.789 -13.920 1.00 83.31 96 LEU A N 1
ATOM 753 C CA . LEU A 1 96 ? 45.359 -7.002 -12.784 1.00 83.31 96 LEU A CA 1
ATOM 754 C C . LEU A 1 96 ? 44.631 -7.625 -11.581 1.00 83.31 96 LEU A C 1
ATOM 756 O O . LEU A 1 96 ? 45.119 -8.573 -10.988 1.00 83.31 96 LEU A O 1
ATOM 760 N N . ALA A 1 97 ? 43.415 -7.164 -11.269 1.00 83.06 97 ALA A N 1
ATOM 761 C CA . ALA A 1 97 ? 42.625 -7.737 -10.178 1.00 83.06 97 ALA A CA 1
ATOM 762 C C . ALA A 1 97 ? 42.154 -9.183 -10.450 1.00 83.06 97 ALA A C 1
ATOM 764 O O . ALA A 1 97 ? 41.945 -9.957 -9.511 1.00 83.06 97 ALA A O 1
ATOM 765 N N . ASP A 1 98 ? 41.941 -9.542 -11.718 1.00 79.44 98 ASP A N 1
ATOM 766 C CA . ASP A 1 98 ? 41.626 -10.913 -12.128 1.00 79.44 98 ASP A CA 1
ATOM 767 C C . ASP A 1 98 ? 42.877 -11.812 -12.086 1.00 79.44 98 ASP A C 1
ATOM 769 O O . ASP A 1 98 ? 42.764 -12.983 -11.714 1.00 79.44 98 ASP A O 1
ATOM 773 N N . GLU A 1 99 ? 44.055 -11.265 -12.411 1.00 79.31 99 GLU A N 1
ATOM 774 C CA . GLU A 1 99 ? 45.365 -11.921 -12.285 1.00 79.31 99 GLU A CA 1
ATOM 775 C C . GLU A 1 99 ? 45.708 -12.194 -10.810 1.00 79.31 99 GLU A C 1
ATOM 777 O O . GLU A 1 99 ? 45.946 -13.350 -10.460 1.00 79.31 99 GLU A O 1
ATOM 782 N N . ASP A 1 100 ? 45.576 -11.201 -9.924 1.00 77.38 100 ASP A N 1
ATOM 783 C CA . ASP A 1 100 ? 45.804 -11.351 -8.475 1.00 77.38 100 ASP A CA 1
ATOM 784 C C . ASP A 1 100 ? 44.910 -12.457 -7.872 1.00 77.38 100 ASP A C 1
ATOM 786 O O . ASP A 1 100 ? 45.360 -13.330 -7.127 1.00 77.38 100 ASP A O 1
ATOM 790 N N . LYS A 1 101 ? 43.624 -12.497 -8.256 1.00 76.75 101 LYS A N 1
ATOM 791 C CA . LYS A 1 101 ? 42.695 -13.566 -7.837 1.00 76.75 101 LYS A CA 1
ATOM 792 C C . LYS A 1 101 ? 43.046 -14.930 -8.414 1.00 76.75 101 LYS A C 1
ATOM 794 O O . LYS A 1 101 ? 42.723 -15.956 -7.802 1.00 76.75 101 LYS A O 1
ATOM 799 N N . ALA A 1 102 ? 43.600 -14.978 -9.620 1.00 73.06 102 ALA A N 1
ATOM 800 C CA . ALA A 1 102 ? 44.037 -16.228 -10.222 1.00 73.06 102 ALA A CA 1
ATOM 801 C C . ALA A 1 102 ? 45.254 -16.790 -9.472 1.00 73.06 102 ALA A C 1
ATOM 803 O O . ALA A 1 102 ? 45.298 -18.000 -9.233 1.00 73.06 102 ALA A O 1
ATOM 804 N N . GLU A 1 103 ? 46.171 -15.924 -9.038 1.00 71.12 103 GLU A N 1
ATOM 805 C CA . GLU A 1 103 ? 47.337 -16.284 -8.227 1.00 71.12 103 GLU A CA 1
ATOM 806 C C . GLU A 1 103 ? 46.941 -16.754 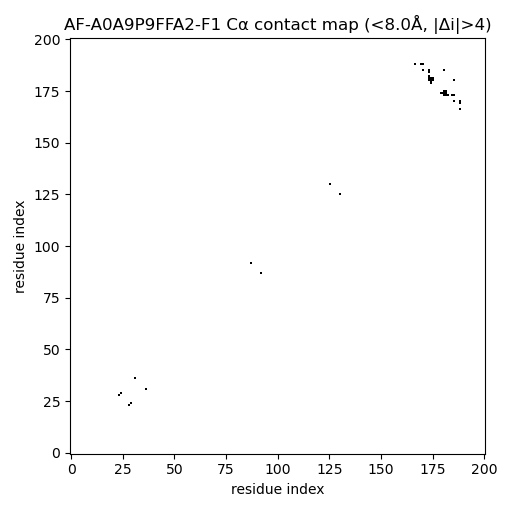-6.819 1.00 71.12 103 GLU A C 1
ATOM 808 O O . GLU A 1 103 ? 47.358 -17.836 -6.400 1.00 71.12 103 GLU A O 1
ATOM 813 N N . GLU A 1 104 ? 46.035 -16.053 -6.128 1.00 65.94 104 GLU A N 1
ATOM 814 C CA . GLU A 1 104 ? 45.510 -16.488 -4.819 1.00 65.94 104 GLU A CA 1
ATOM 815 C C . GLU A 1 104 ? 44.868 -17.891 -4.879 1.00 65.94 104 GLU A C 1
ATOM 817 O O . GLU A 1 104 ? 45.062 -18.734 -3.997 1.00 65.94 104 GLU A O 1
ATOM 822 N N . ASN A 1 105 ? 44.137 -18.188 -5.959 1.00 58.97 105 ASN A N 1
ATOM 823 C CA . ASN A 1 105 ? 43.541 -19.508 -6.183 1.00 58.97 105 ASN A CA 1
ATOM 824 C C . ASN A 1 105 ? 44.561 -20.588 -6.585 1.00 58.97 105 ASN A C 1
ATOM 826 O O . ASN A 1 105 ? 44.262 -21.784 -6.461 1.00 58.97 105 ASN A O 1
ATOM 830 N N . ALA A 1 106 ? 45.729 -20.199 -7.098 1.00 60.91 106 ALA A N 1
ATOM 831 C CA . ALA A 1 106 ? 46.814 -21.116 -7.427 1.00 60.91 106 ALA A CA 1
ATOM 832 C C . ALA A 1 106 ? 47.564 -21.556 -6.160 1.00 60.91 106 ALA A C 1
ATOM 834 O O . ALA A 1 106 ? 47.784 -22.756 -5.984 1.00 60.91 106 ALA A O 1
ATOM 835 N N . VAL A 1 107 ? 47.840 -20.628 -5.237 1.00 59.12 107 VAL A N 1
ATOM 836 C CA . VAL A 1 107 ? 48.512 -20.921 -3.955 1.00 59.12 107 VAL A CA 1
ATOM 837 C C . VAL A 1 107 ? 47.645 -21.815 -3.053 1.00 59.12 107 VAL A C 1
ATOM 839 O O . VAL A 1 107 ? 48.143 -22.736 -2.411 1.00 59.12 107 VAL A O 1
ATOM 842 N N . ALA A 1 108 ? 46.316 -21.660 -3.084 1.00 56.50 108 ALA A N 1
ATOM 843 C CA . ALA A 1 108 ? 45.392 -22.525 -2.337 1.00 56.50 108 ALA A CA 1
ATOM 844 C C . ALA A 1 108 ? 45.323 -23.993 -2.835 1.00 56.50 108 ALA A C 1
ATOM 846 O O . ALA A 1 108 ? 44.642 -24.821 -2.224 1.00 56.50 108 ALA A O 1
ATOM 847 N N . ARG A 1 109 ? 45.976 -24.342 -3.956 1.00 51.53 109 ARG A N 1
ATOM 848 C CA . ARG A 1 109 ? 45.894 -25.673 -4.594 1.00 51.53 109 ARG A CA 1
ATOM 849 C C . ARG A 1 109 ? 47.113 -26.574 -4.380 1.00 51.53 109 ARG A C 1
ATOM 851 O O . ARG A 1 109 ? 47.044 -27.729 -4.798 1.00 51.53 109 ARG A O 1
ATOM 858 N N . GLU A 1 110 ? 48.164 -26.110 -3.710 1.00 50.72 110 GLU A N 1
ATOM 859 C CA . GLU A 1 110 ? 49.444 -26.832 -3.573 1.00 50.72 110 GLU A CA 1
ATOM 860 C C . GLU A 1 110 ? 49.409 -28.039 -2.599 1.00 50.72 110 GLU A C 1
ATOM 862 O O . GLU A 1 110 ? 50.406 -28.722 -2.416 1.00 50.72 110 GLU A O 1
ATOM 867 N N . GLY A 1 111 ? 48.254 -28.359 -1.995 1.00 50.28 111 GLY A N 1
ATOM 868 C CA . GLY A 1 111 ? 48.126 -29.422 -0.983 1.00 50.28 111 GLY A CA 1
ATOM 869 C C . GLY A 1 111 ? 47.360 -30.693 -1.377 1.00 50.28 111 GLY A C 1
ATOM 870 O O . GLY A 1 111 ? 47.063 -31.492 -0.494 1.00 50.28 111 GLY A O 1
ATOM 871 N N . THR A 1 112 ? 46.967 -30.907 -2.640 1.00 43.41 112 THR A N 1
ATOM 872 C CA . THR A 1 112 ? 46.213 -32.130 -3.011 1.00 43.41 112 THR A CA 1
ATOM 873 C C . THR A 1 112 ? 46.684 -32.743 -4.327 1.00 43.41 112 THR A C 1
ATOM 875 O O . THR A 1 112 ? 46.318 -32.296 -5.415 1.00 43.41 112 THR A O 1
ATOM 878 N N . GLU A 1 113 ? 47.483 -33.804 -4.207 1.00 46.59 113 GLU A N 1
ATOM 879 C CA . GLU A 1 113 ? 47.848 -34.705 -5.298 1.00 46.59 113 GLU A CA 1
ATOM 880 C C . GLU A 1 113 ? 46.603 -35.417 -5.849 1.00 46.59 113 GLU A C 1
ATOM 882 O O . GLU A 1 113 ? 45.833 -36.048 -5.127 1.00 46.59 113 GLU A O 1
ATOM 887 N N . GLY A 1 114 ? 46.398 -35.296 -7.158 1.00 45.75 114 GLY A N 1
ATOM 888 C CA . GLY A 1 114 ? 45.285 -35.909 -7.871 1.00 45.75 114 GLY A CA 1
ATOM 889 C C . GLY A 1 114 ? 45.250 -35.438 -9.317 1.00 45.75 114 GLY A C 1
ATOM 890 O O . GLY A 1 114 ? 44.417 -34.612 -9.695 1.00 45.75 114 GLY A O 1
ATOM 891 N N . HIS A 1 115 ? 46.178 -35.936 -10.136 1.00 49.34 115 HIS A N 1
ATOM 892 C CA . HIS A 1 115 ? 46.135 -35.735 -11.581 1.00 49.34 115 HIS A CA 1
ATOM 893 C C . HIS A 1 115 ? 44.996 -36.556 -12.198 1.00 49.34 115 HIS A C 1
ATOM 895 O O . HIS A 1 115 ? 45.029 -37.780 -12.244 1.00 49.34 115 HIS A O 1
ATOM 901 N N . GLY A 1 116 ? 43.990 -35.851 -12.705 1.00 46.69 116 GLY A N 1
ATOM 902 C CA . GLY A 1 116 ? 42.920 -36.380 -13.539 1.00 46.69 116 GLY A CA 1
ATOM 903 C C . GLY A 1 116 ? 42.119 -35.204 -14.078 1.00 46.69 116 GLY A C 1
ATOM 904 O O . GLY A 1 116 ? 41.595 -34.406 -13.305 1.00 46.69 116 GLY A O 1
ATOM 905 N N . ASP A 1 117 ? 42.099 -35.065 -15.397 1.00 55.41 117 ASP A N 1
ATOM 906 C CA . ASP A 1 117 ? 41.653 -33.944 -16.237 1.00 55.41 117 ASP A CA 1
ATOM 907 C C . ASP A 1 117 ? 40.167 -33.517 -16.058 1.00 55.41 117 ASP A C 1
ATOM 909 O O . ASP A 1 117 ? 39.350 -33.534 -16.976 1.00 55.41 117 ASP A O 1
ATOM 913 N N . GLY A 1 118 ? 39.771 -33.158 -14.832 1.00 52.53 118 GLY A N 1
ATOM 914 C CA . GLY A 1 118 ? 38.384 -32.883 -14.438 1.00 52.53 118 GLY A CA 1
ATOM 915 C C . GLY A 1 118 ? 38.101 -31.428 -14.062 1.00 52.53 118 GLY A C 1
ATOM 916 O O . GLY A 1 118 ? 36.941 -31.015 -14.030 1.00 52.53 118 GLY A O 1
ATOM 917 N N . ARG A 1 119 ? 39.140 -30.611 -13.834 1.00 51.53 119 ARG A N 1
ATOM 918 C CA . ARG A 1 119 ? 38.995 -29.171 -13.527 1.00 51.53 119 ARG A CA 1
ATOM 919 C C . ARG A 1 119 ? 38.788 -28.306 -14.781 1.00 51.53 119 ARG A C 1
ATOM 921 O O . ARG A 1 119 ? 38.579 -27.105 -14.668 1.00 51.53 119 ARG A O 1
ATOM 928 N N . ARG A 1 120 ? 38.778 -28.926 -15.970 1.00 51.25 120 ARG A N 1
ATOM 929 C CA . ARG A 1 120 ? 38.376 -28.337 -17.260 1.00 51.25 120 ARG A CA 1
ATOM 930 C C . ARG A 1 120 ? 36.932 -28.657 -17.646 1.00 51.25 120 ARG A C 1
ATOM 932 O O . ARG A 1 120 ? 36.574 -28.527 -18.818 1.00 51.25 120 ARG A O 1
ATOM 939 N N . ARG A 1 121 ? 36.055 -29.026 -16.702 1.00 57.19 121 ARG A N 1
ATOM 940 C CA . ARG A 1 121 ? 34.615 -28.855 -16.943 1.00 57.19 121 ARG A CA 1
ATOM 941 C C . ARG A 1 121 ? 34.355 -27.354 -17.023 1.00 57.19 121 ARG A C 1
ATOM 943 O O . ARG A 1 121 ? 33.982 -26.735 -16.031 1.00 57.19 121 ARG A O 1
ATOM 950 N N . ARG A 1 122 ? 34.604 -26.782 -18.213 1.00 58.94 122 ARG A N 1
ATOM 951 C CA . ARG A 1 122 ? 34.092 -25.487 -18.664 1.00 58.94 122 ARG A CA 1
ATOM 952 C C . ARG A 1 122 ? 32.721 -25.358 -18.041 1.00 58.94 122 ARG A C 1
ATOM 954 O O . ARG A 1 122 ? 31.898 -26.248 -18.268 1.00 58.94 122 ARG A O 1
ATOM 961 N N . THR A 1 123 ? 32.538 -24.328 -17.220 1.00 63.50 123 THR A N 1
ATOM 962 C CA . THR A 1 123 ? 31.243 -23.890 -16.702 1.00 63.50 123 THR A CA 1
ATOM 963 C C . THR A 1 123 ? 30.175 -24.264 -17.720 1.00 63.50 123 THR A C 1
ATOM 965 O O . THR A 1 123 ? 30.162 -23.748 -18.841 1.00 63.50 123 THR A O 1
ATOM 968 N N . ARG A 1 124 ? 29.401 -25.317 -17.416 1.00 71.06 124 ARG A N 1
ATOM 969 C CA . ARG A 1 124 ? 28.497 -25.911 -18.402 1.00 71.06 124 ARG A CA 1
ATOM 970 C C . ARG A 1 124 ? 27.551 -24.781 -18.772 1.00 71.06 124 ARG A C 1
ATOM 972 O O . ARG A 1 124 ? 26.878 -24.255 -17.888 1.00 71.06 124 ARG A O 1
ATOM 979 N N . ARG A 1 125 ? 27.609 -24.319 -20.030 1.00 76.81 125 ARG A N 1
ATOM 980 C CA . ARG A 1 125 ? 26.771 -23.203 -20.487 1.00 76.81 125 ARG A CA 1
ATOM 981 C C . ARG A 1 125 ? 25.346 -23.558 -20.068 1.00 76.81 125 ARG A C 1
ATOM 983 O O . ARG A 1 125 ? 24.948 -24.688 -20.366 1.00 76.81 125 ARG A O 1
ATOM 990 N N . PRO A 1 126 ? 24.629 -22.664 -19.362 1.00 81.75 126 PRO A N 1
ATOM 991 C CA . PRO A 1 126 ? 23.259 -22.937 -18.966 1.00 81.75 126 PRO A CA 1
ATOM 992 C C . PRO A 1 126 ? 22.497 -23.460 -20.181 1.00 81.75 126 PRO A C 1
ATOM 994 O O . PRO A 1 126 ? 22.592 -22.873 -21.268 1.00 81.75 126 PRO A O 1
ATOM 997 N N . GLY A 1 127 ? 21.820 -24.591 -20.013 1.00 83.56 127 GLY A N 1
ATOM 998 C CA . GLY A 1 127 ? 20.954 -25.169 -21.023 1.00 83.56 127 GLY A CA 1
ATOM 999 C C . GLY A 1 127 ? 19.929 -24.143 -21.503 1.00 83.56 127 GLY A C 1
ATOM 1000 O O . GLY A 1 127 ? 19.649 -23.143 -20.837 1.00 83.56 127 GLY A O 1
ATOM 1001 N N . TYR A 1 128 ? 19.355 -24.383 -22.681 1.00 82.06 128 TYR A N 1
ATOM 1002 C CA . TYR A 1 128 ? 18.429 -23.449 -23.332 1.00 82.06 128 TYR A CA 1
ATOM 1003 C C . TYR A 1 128 ? 17.284 -22.976 -22.406 1.00 82.06 128 TYR A C 1
ATOM 1005 O O . TYR A 1 128 ? 16.896 -21.807 -22.446 1.00 82.06 128 TYR A O 1
ATOM 1013 N N . TYR A 1 129 ? 16.809 -23.849 -21.511 1.00 90.25 129 TYR A N 1
ATOM 1014 C CA . TYR A 1 129 ? 15.722 -23.571 -20.569 1.00 90.25 129 TYR A CA 1
ATOM 1015 C C . TYR A 1 129 ? 16.172 -23.174 -19.156 1.00 90.25 129 TYR A C 1
ATOM 1017 O O . TYR A 1 129 ? 15.346 -22.700 -18.380 1.00 90.25 129 TYR A O 1
ATOM 1025 N N . ASP A 1 130 ? 17.457 -23.269 -18.814 1.00 88.75 130 ASP A N 1
ATOM 1026 C CA . ASP A 1 130 ? 17.934 -22.996 -17.448 1.00 88.75 130 ASP A CA 1
ATOM 1027 C C . ASP A 1 130 ? 17.680 -21.538 -17.052 1.00 88.75 130 ASP A C 1
ATOM 1029 O O . ASP A 1 130 ? 17.230 -21.246 -15.947 1.00 88.75 130 ASP A O 1
ATOM 1033 N N . LYS A 1 131 ? 17.848 -20.612 -18.005 1.00 86.69 131 LYS A N 1
ATOM 1034 C CA . LYS A 1 131 ? 17.506 -19.193 -17.818 1.00 86.69 131 LYS A CA 1
ATOM 1035 C C . LYS A 1 131 ? 16.006 -18.973 -17.610 1.00 86.69 131 LYS A C 1
ATOM 1037 O O . LYS A 1 131 ? 15.616 -18.006 -16.963 1.00 86.69 131 LYS A O 1
ATOM 1042 N N . GLN A 1 132 ? 15.157 -19.821 -18.194 1.00 90.88 132 GLN A N 1
ATOM 1043 C CA . GLN A 1 132 ? 13.706 -19.726 -18.029 1.00 90.88 132 GLN A CA 1
ATOM 1044 C C . GLN A 1 132 ? 13.276 -20.279 -16.669 1.00 90.88 132 GLN A C 1
ATOM 1046 O O . GLN A 1 132 ? 12.450 -19.656 -16.008 1.00 90.88 132 GLN A O 1
ATOM 1051 N N . LEU A 1 133 ? 13.888 -21.378 -16.219 1.00 93.19 133 LEU A N 1
ATOM 1052 C CA . LEU A 1 133 ? 13.672 -21.939 -14.885 1.00 93.19 133 LEU A CA 1
ATOM 1053 C C . LEU A 1 133 ? 14.141 -20.979 -13.786 1.00 93.19 133 LEU A C 1
ATOM 1055 O O . LEU A 1 133 ? 13.409 -20.754 -12.828 1.00 93.19 133 LEU A O 1
ATOM 1059 N N . GLN A 1 134 ? 15.303 -20.341 -13.954 1.00 90.81 134 GLN A N 1
ATOM 1060 C CA . GLN A 1 134 ? 15.789 -19.309 -13.029 1.00 90.81 134 GLN A CA 1
ATOM 1061 C C . GLN A 1 134 ? 14.807 -18.140 -12.923 1.00 90.81 134 GLN A C 1
ATOM 1063 O O . GLN A 1 134 ? 14.360 -17.818 -11.827 1.00 90.81 134 GLN A O 1
ATOM 1068 N N . LYS A 1 135 ? 14.362 -17.587 -14.058 1.00 93.31 135 LYS A N 1
ATOM 1069 C CA . LYS A 1 135 ? 13.349 -16.518 -14.071 1.00 93.31 135 LYS A CA 1
ATOM 1070 C C . LYS A 1 135 ? 12.007 -16.950 -13.477 1.00 93.31 135 LYS A C 1
ATOM 1072 O O . LYS A 1 135 ? 11.297 -16.123 -12.911 1.00 93.31 135 LYS A O 1
ATOM 1077 N N . ALA A 1 136 ? 11.617 -18.213 -13.644 1.00 93.12 136 ALA A N 1
ATOM 1078 C CA . ALA A 1 136 ? 10.399 -18.744 -13.039 1.00 93.12 136 ALA A CA 1
ATOM 1079 C C . ALA A 1 136 ? 10.532 -18.832 -11.512 1.00 93.12 136 ALA A C 1
ATOM 1081 O O . ALA A 1 136 ? 9.612 -18.433 -10.800 1.00 93.12 136 ALA A O 1
ATOM 1082 N N . ASN A 1 137 ? 11.689 -19.280 -11.023 1.00 94.31 137 ASN A N 1
ATOM 1083 C CA . ASN A 1 137 ? 11.992 -19.338 -9.598 1.00 94.31 137 ASN A CA 1
ATOM 1084 C C . ASN A 1 137 ? 12.048 -17.937 -8.981 1.00 94.31 137 ASN A C 1
ATOM 1086 O O . ASN A 1 137 ? 11.380 -17.710 -7.983 1.00 94.31 137 ASN A O 1
ATOM 1090 N N . GLU A 1 138 ? 12.733 -16.983 -9.616 1.00 95.12 138 GLU A N 1
ATOM 1091 C CA . GLU A 1 138 ? 12.784 -15.578 -9.177 1.00 95.12 138 GLU A CA 1
ATOM 1092 C C . GLU A 1 138 ? 11.385 -14.954 -9.076 1.00 95.12 138 GLU A C 1
ATOM 1094 O O . GLU A 1 138 ? 11.045 -14.300 -8.093 1.00 95.12 138 GLU A O 1
ATOM 1099 N N . LYS A 1 139 ? 10.519 -15.197 -10.068 1.00 96.25 139 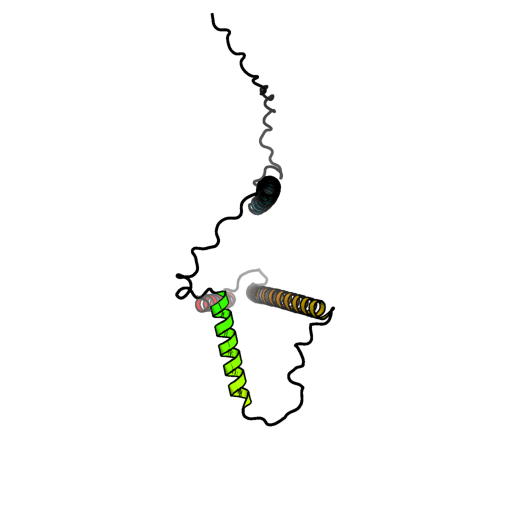LYS A N 1
ATOM 1100 C CA . LYS A 1 139 ? 9.128 -14.721 -10.021 1.00 96.25 139 LYS A CA 1
ATOM 1101 C C . LYS A 1 139 ? 8.323 -15.377 -8.906 1.00 96.25 139 LYS A C 1
ATOM 1103 O O . LYS A 1 139 ? 7.444 -14.736 -8.333 1.00 96.25 139 LYS A O 1
ATOM 1108 N N . ARG A 1 140 ? 8.581 -16.657 -8.629 1.00 94.56 140 ARG A N 1
ATOM 1109 C CA . ARG A 1 140 ? 7.918 -17.390 -7.552 1.00 94.56 140 ARG A CA 1
ATOM 1110 C C . ARG A 1 140 ? 8.344 -16.848 -6.189 1.00 94.56 140 ARG A C 1
ATOM 1112 O O . ARG A 1 140 ? 7.466 -16.560 -5.383 1.00 94.56 140 ARG A O 1
ATOM 1119 N N . THR A 1 141 ? 9.638 -16.630 -5.965 1.00 94.69 141 THR A N 1
ATOM 1120 C CA . THR A 1 141 ? 10.145 -16.052 -4.712 1.00 94.69 141 THR A CA 1
ATOM 1121 C C . THR A 1 141 ? 9.639 -14.627 -4.517 1.00 94.69 141 THR A C 1
ATOM 1123 O O . THR A 1 141 ? 9.119 -14.316 -3.453 1.00 94.69 141 THR A O 1
ATOM 1126 N N . GLU A 1 142 ? 9.654 -13.786 -5.556 1.00 94.31 142 GLU A N 1
ATOM 1127 C CA . GLU A 1 142 ? 9.117 -12.418 -5.480 1.00 94.31 142 GLU A CA 1
ATOM 1128 C C . GLU A 1 142 ? 7.607 -12.409 -5.160 1.00 94.31 142 GLU A C 1
ATOM 1130 O O . GLU A 1 142 ? 7.110 -11.567 -4.406 1.00 94.31 142 GLU A O 1
ATOM 1135 N N . ALA A 1 143 ? 6.842 -13.350 -5.726 1.00 93.50 143 ALA A N 1
ATOM 1136 C CA . ALA A 1 143 ? 5.421 -13.497 -5.426 1.00 93.50 143 ALA A CA 1
ATOM 1137 C C . ALA A 1 143 ? 5.176 -13.981 -3.987 1.00 93.50 143 ALA A C 1
ATOM 1139 O O . ALA A 1 143 ? 4.260 -13.479 -3.330 1.00 93.50 143 ALA A O 1
ATOM 1140 N N . GLU A 1 144 ? 5.990 -14.917 -3.497 1.00 94.88 144 GLU A N 1
ATOM 1141 C CA . GLU A 1 144 ? 5.935 -15.426 -2.124 1.00 94.88 144 GLU A CA 1
ATOM 1142 C C . GLU A 1 144 ? 6.310 -14.333 -1.110 1.00 94.88 144 GLU A C 1
ATOM 1144 O O . GLU A 1 144 ? 5.573 -14.123 -0.149 1.00 94.88 144 GLU A O 1
ATOM 1149 N N . GLU A 1 145 ? 7.367 -13.560 -1.357 1.00 94.06 145 GLU A N 1
ATOM 1150 C CA . GLU A 1 145 ? 7.768 -12.417 -0.525 1.00 94.06 145 GLU A CA 1
ATOM 1151 C C . GLU A 1 145 ? 6.676 -11.346 -0.471 1.00 94.06 145 GLU A C 1
ATOM 1153 O O . GLU A 1 145 ? 6.283 -10.890 0.607 1.00 94.06 145 GLU A O 1
ATOM 1158 N N . ARG A 1 146 ? 6.105 -10.995 -1.630 1.00 93.00 146 ARG A N 1
ATOM 1159 C CA . ARG A 1 146 ? 4.975 -10.064 -1.709 1.00 93.00 146 ARG A CA 1
ATOM 1160 C C . ARG A 1 146 ? 3.776 -10.587 -0.915 1.00 93.00 146 ARG A C 1
ATOM 1162 O O . ARG A 1 146 ? 3.135 -9.819 -0.198 1.00 93.00 146 ARG A O 1
ATOM 1169 N N . ALA A 1 147 ? 3.459 -11.877 -1.023 1.00 94.25 147 ALA A N 1
ATOM 1170 C CA . ALA A 1 147 ? 2.370 -12.491 -0.268 1.00 94.25 147 ALA A CA 1
ATOM 1171 C C . ALA A 1 147 ? 2.636 -12.462 1.246 1.00 94.25 147 ALA A C 1
ATOM 1173 O O . ALA A 1 147 ? 1.726 -12.129 2.008 1.00 94.25 147 ALA A O 1
ATOM 1174 N N . GLN A 1 148 ? 3.870 -12.730 1.679 1.00 95.44 148 GLN A N 1
ATOM 1175 C CA . GLN A 1 148 ? 4.271 -12.646 3.085 1.00 95.44 148 GLN A CA 1
ATOM 1176 C C . GLN A 1 148 ? 4.168 -11.214 3.624 1.00 95.44 148 GLN A C 1
ATOM 1178 O O . GLN A 1 148 ? 3.649 -11.014 4.723 1.00 95.44 148 GLN A O 1
ATOM 1183 N N . GLU A 1 149 ? 4.581 -10.199 2.858 1.00 93.25 149 GLU A N 1
ATOM 1184 C CA . GLU A 1 149 ? 4.413 -8.794 3.260 1.00 93.25 149 GLU A CA 1
ATOM 1185 C C . GLU A 1 149 ? 2.924 -8.440 3.423 1.00 93.25 149 GLU A C 1
ATOM 1187 O O . GLU A 1 149 ? 2.517 -7.840 4.426 1.00 93.25 149 GLU A O 1
ATOM 1192 N N . TYR A 1 150 ? 2.079 -8.862 2.474 1.00 91.38 150 TYR A N 1
ATOM 1193 C CA . TYR A 1 150 ? 0.631 -8.673 2.573 1.00 91.38 150 TYR A CA 1
ATOM 1194 C C . TYR A 1 150 ? 0.029 -9.383 3.787 1.00 91.38 150 TYR A C 1
ATOM 1196 O O . TYR A 1 150 ? -0.840 -8.802 4.445 1.00 91.38 150 TYR A O 1
ATOM 1204 N N . GLN A 1 151 ? 0.479 -10.602 4.095 1.00 94.19 151 GLN A N 1
ATOM 1205 C CA . GLN A 1 151 ? 0.045 -11.353 5.274 1.00 94.19 151 GLN A CA 1
ATOM 1206 C C . GLN A 1 151 ? 0.448 -10.632 6.560 1.00 94.19 151 GLN A C 1
ATOM 1208 O O . GLN A 1 151 ? -0.430 -10.355 7.370 1.00 94.19 151 GLN A O 1
ATOM 1213 N N . ARG A 1 152 ? 1.704 -10.189 6.701 1.00 94.88 152 ARG A N 1
ATOM 1214 C CA . ARG A 1 152 ? 2.158 -9.412 7.871 1.00 94.88 152 ARG A CA 1
ATOM 1215 C C . ARG A 1 152 ? 1.325 -8.147 8.078 1.00 94.88 152 ARG A C 1
ATOM 1217 O O . ARG A 1 152 ? 0.767 -7.936 9.154 1.00 94.88 152 ARG A O 1
ATOM 1224 N N . ARG A 1 153 ? 1.126 -7.345 7.024 1.00 93.56 153 ARG A N 1
ATOM 1225 C CA . ARG A 1 153 ? 0.283 -6.134 7.092 1.00 93.56 153 ARG A CA 1
ATOM 1226 C C . ARG A 1 153 ? -1.185 -6.463 7.393 1.00 93.56 153 ARG A C 1
ATOM 1228 O O . ARG A 1 153 ? -1.910 -5.640 7.960 1.00 93.56 153 ARG A O 1
ATOM 1235 N N . ARG A 1 154 ? -1.681 -7.625 6.965 1.00 95.19 154 ARG A N 1
ATOM 1236 C CA . ARG A 1 154 ? -3.042 -8.080 7.272 1.00 95.19 154 ARG A CA 1
ATOM 1237 C C . ARG A 1 154 ? -3.158 -8.510 8.730 1.00 95.19 154 ARG A C 1
ATOM 1239 O O . ARG A 1 154 ? -4.068 -8.031 9.395 1.00 95.19 154 ARG A O 1
ATOM 1246 N N . GLU A 1 155 ? -2.228 -9.312 9.226 1.00 95.38 155 GLU A N 1
ATOM 1247 C CA . GLU A 1 155 ? -2.174 -9.761 10.617 1.00 95.38 155 GLU A CA 1
ATOM 1248 C C . GLU A 1 155 ? -2.049 -8.586 11.587 1.00 95.38 155 GLU A C 1
ATOM 1250 O O . GLU A 1 155 ? -2.769 -8.539 12.578 1.00 95.38 155 GLU A O 1
ATOM 1255 N N . GLU A 1 156 ? -1.217 -7.584 11.291 1.00 94.38 156 GLU A N 1
ATOM 1256 C CA . GLU A 1 156 ? -1.132 -6.363 12.104 1.00 94.38 156 GLU A CA 1
ATOM 1257 C C . GLU A 1 156 ? -2.472 -5.620 12.172 1.00 94.38 156 GLU A C 1
ATOM 1259 O O . GLU A 1 156 ? -2.900 -5.176 13.242 1.00 94.38 156 GLU A O 1
ATOM 1264 N N . ARG A 1 157 ? -3.167 -5.495 11.032 1.00 94.19 157 ARG A N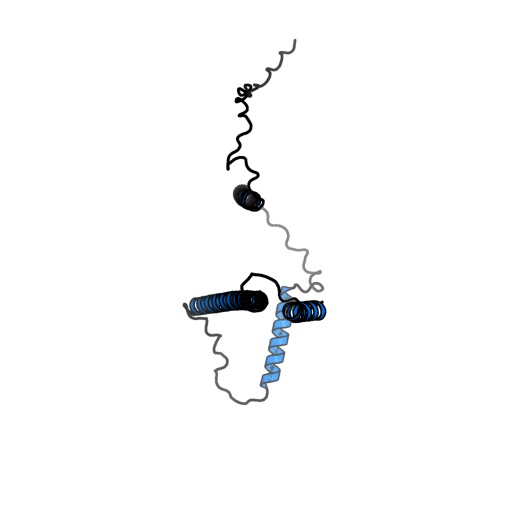 1
ATOM 1265 C CA . ARG A 1 157 ? -4.502 -4.882 10.989 1.00 94.19 157 ARG A CA 1
ATOM 1266 C C . ARG A 1 157 ? -5.526 -5.717 11.748 1.00 94.19 157 ARG A C 1
ATOM 1268 O O . ARG A 1 157 ? -6.328 -5.146 12.483 1.00 94.19 157 ARG A O 1
ATOM 1275 N N . GLU A 1 158 ? -5.498 -7.036 11.596 1.00 95.81 158 GLU A N 1
ATOM 1276 C CA . GLU A 1 158 ? -6.393 -7.958 12.298 1.00 95.81 158 GLU A CA 1
ATOM 1277 C C . GLU A 1 158 ? -6.145 -7.943 13.809 1.00 95.81 158 GLU A C 1
ATOM 1279 O O . GLU A 1 158 ? -7.110 -7.873 14.565 1.00 95.81 158 GLU A O 1
ATOM 1284 N N . ARG A 1 159 ? -4.887 -7.884 14.267 1.00 95.25 159 ARG A N 1
ATOM 1285 C CA . ARG A 1 159 ? -4.539 -7.709 15.688 1.00 95.25 159 ARG A CA 1
ATOM 1286 C C . ARG A 1 159 ? -5.095 -6.397 16.239 1.00 95.25 159 ARG A C 1
ATOM 1288 O O . ARG A 1 159 ? -5.817 -6.423 17.233 1.00 95.25 159 ARG A O 1
ATOM 1295 N N . LYS A 1 160 ? -4.878 -5.271 15.545 1.00 94.56 160 LYS A N 1
ATOM 1296 C CA . LYS A 1 160 ? -5.430 -3.958 15.941 1.00 94.56 160 LYS A CA 1
ATOM 1297 C C . LYS A 1 160 ? -6.961 -3.955 15.987 1.00 94.56 160 LYS A C 1
ATOM 1299 O O . LYS A 1 160 ? -7.558 -3.395 16.908 1.00 94.56 160 LYS A O 1
ATOM 1304 N N . LEU A 1 161 ? -7.617 -4.576 15.005 1.00 94.88 161 LEU A N 1
ATOM 1305 C CA . LEU A 1 161 ? -9.076 -4.706 14.984 1.00 94.88 161 LEU A CA 1
ATOM 1306 C C . LEU A 1 161 ? -9.576 -5.600 16.122 1.00 94.88 161 LEU A C 1
ATOM 1308 O O . LEU A 1 161 ? -10.513 -5.211 16.814 1.00 94.88 161 LEU A O 1
ATOM 1312 N N . ALA A 1 162 ? -8.931 -6.741 16.364 1.00 96.25 162 ALA A N 1
ATOM 1313 C CA . ALA A 1 162 ? -9.292 -7.665 17.433 1.00 96.25 162 ALA A CA 1
ATOM 1314 C C . ALA A 1 162 ? -9.114 -7.033 18.818 1.00 96.25 162 ALA A C 1
ATOM 1316 O O . ALA A 1 162 ? -9.986 -7.186 19.671 1.00 96.25 162 ALA A O 1
ATOM 1317 N N . GLU A 1 163 ? -8.034 -6.289 19.054 1.00 94.00 163 GLU A N 1
ATOM 1318 C CA . GLU A 1 163 ? -7.833 -5.526 20.290 1.00 94.00 163 GLU A CA 1
ATOM 1319 C C . GLU A 1 163 ? -8.916 -4.467 20.480 1.00 94.00 163 GLU A C 1
ATOM 1321 O O . GLU A 1 163 ? -9.515 -4.376 21.556 1.00 94.00 163 GLU A O 1
ATOM 1326 N N . ARG A 1 164 ? -9.236 -3.718 19.418 1.00 93.25 164 ARG A N 1
ATOM 1327 C CA . ARG A 1 164 ? -10.324 -2.737 19.440 1.00 93.25 164 ARG A CA 1
ATOM 1328 C C . ARG A 1 164 ? -11.664 -3.398 19.742 1.00 93.25 164 ARG A C 1
ATOM 1330 O O . ARG A 1 164 ? -12.438 -2.861 20.529 1.00 93.25 164 ARG A O 1
ATOM 1337 N N . ASP A 1 165 ? -11.950 -4.542 19.138 1.00 95.88 165 ASP A N 1
ATOM 1338 C CA . ASP A 1 165 ? -13.216 -5.244 19.320 1.00 95.88 165 ASP A CA 1
ATOM 1339 C C . ASP A 1 165 ? -13.301 -5.894 20.706 1.00 95.88 165 ASP A C 1
ATOM 1341 O O . ASP A 1 165 ? -14.355 -5.836 21.338 1.00 95.88 165 ASP A O 1
ATOM 1345 N N . ARG A 1 166 ? -12.192 -6.420 21.242 1.00 94.69 166 ARG A N 1
ATOM 1346 C CA . ARG A 1 166 ? -12.088 -6.858 22.645 1.00 94.69 166 ARG A CA 1
ATOM 1347 C C . ARG A 1 166 ? -12.357 -5.695 23.598 1.00 94.69 166 ARG A C 1
ATOM 1349 O O . ARG A 1 166 ? -13.181 -5.841 24.498 1.00 94.69 166 ARG A O 1
ATOM 1356 N N . PHE A 1 167 ? -11.737 -4.538 23.366 1.00 94.38 167 PHE A N 1
ATOM 1357 C CA . PHE A 1 167 ? -11.953 -3.335 24.172 1.00 94.38 167 PHE A CA 1
ATOM 1358 C C . PHE A 1 167 ? -13.406 -2.847 24.085 1.00 94.38 167 PHE A C 1
ATOM 1360 O O . PHE A 1 167 ? -14.036 -2.595 25.108 1.00 94.38 167 PHE A O 1
ATOM 1367 N N . LYS A 1 168 ? -13.987 -2.795 22.880 1.00 94.81 168 LYS A N 1
ATOM 1368 C CA . LYS A 1 168 ? -15.404 -2.455 22.675 1.00 94.81 168 LYS A CA 1
ATOM 1369 C C . LYS A 1 168 ? -16.336 -3.422 23.398 1.00 94.81 168 LYS A C 1
ATOM 1371 O O . LYS A 1 168 ? -17.278 -2.977 24.042 1.00 94.81 168 LYS A O 1
ATOM 1376 N N . ARG A 1 169 ? -16.076 -4.731 23.322 1.00 94.56 169 ARG A N 1
ATOM 1377 C CA . ARG A 1 169 ? -16.854 -5.751 24.045 1.00 94.56 169 ARG A CA 1
ATOM 1378 C C . ARG A 1 169 ? -16.735 -5.575 25.558 1.00 94.56 169 ARG A C 1
ATOM 1380 O O . ARG A 1 169 ? -17.736 -5.709 26.250 1.00 94.56 169 ARG A O 1
ATOM 1387 N N . ALA A 1 170 ? -15.547 -5.256 26.071 1.00 93.75 170 ALA A N 1
ATOM 1388 C CA . ALA A 1 170 ? -15.346 -4.979 27.490 1.00 93.75 170 ALA A CA 1
ATOM 1389 C C . ALA A 1 170 ? -16.110 -3.718 27.938 1.00 93.75 170 ALA A C 1
ATOM 1391 O O . ALA A 1 170 ? -16.854 -3.789 28.909 1.00 93.75 170 ALA A O 1
ATOM 1392 N N . MET A 1 171 ? -16.037 -2.622 27.175 1.00 92.50 171 MET A N 1
ATOM 1393 C CA . MET A 1 171 ? -16.805 -1.388 27.419 1.00 92.50 171 MET A CA 1
ATOM 1394 C C . MET A 1 171 ? -18.320 -1.575 27.250 1.00 92.50 171 MET A C 1
ATOM 1396 O O . MET A 1 171 ? -19.113 -0.884 27.873 1.00 92.50 171 MET A O 1
ATOM 1400 N N . ALA A 1 172 ? -18.771 -2.504 26.408 1.00 92.50 172 ALA A N 1
ATOM 1401 C CA . ALA A 1 172 ? -20.194 -2.825 26.320 1.00 92.50 172 ALA A CA 1
ATOM 1402 C C . ALA A 1 172 ? -20.687 -3.527 27.597 1.00 92.50 172 ALA A C 1
ATOM 1404 O O . ALA A 1 172 ? -21.798 -3.266 28.046 1.00 92.50 172 ALA A O 1
ATOM 1405 N N . LYS A 1 173 ? -19.847 -4.367 28.220 1.00 91.00 173 LYS A N 1
ATOM 1406 C CA . LYS A 1 173 ? -20.163 -5.076 29.476 1.00 91.00 173 LYS A CA 1
ATOM 1407 C C . LYS A 1 173 ? -20.210 -4.171 30.710 1.00 91.00 173 LYS A C 1
ATOM 1409 O O . LYS A 1 173 ? -20.678 -4.608 31.762 1.00 91.00 173 LYS A O 1
ATOM 1414 N N . THR A 1 174 ? -19.695 -2.949 30.624 1.00 91.00 174 THR A N 1
ATOM 1415 C CA . THR A 1 174 ? -19.777 -1.978 31.722 1.00 91.00 174 THR A CA 1
ATOM 1416 C C . THR A 1 174 ? -21.083 -1.193 31.722 1.00 91.00 174 THR A C 1
ATOM 1418 O O . THR A 1 174 ? -21.357 -0.481 32.686 1.00 91.00 174 THR A O 1
ATOM 1421 N N . ARG A 1 175 ? -21.891 -1.316 30.665 1.00 91.62 175 ARG A N 1
ATOM 1422 C CA . ARG A 1 175 ? -23.197 -0.670 30.565 1.00 91.62 175 ARG A CA 1
ATOM 1423 C C . ARG A 1 175 ? -24.266 -1.549 31.203 1.00 91.62 175 ARG A C 1
ATOM 1425 O O . ARG A 1 175 ? -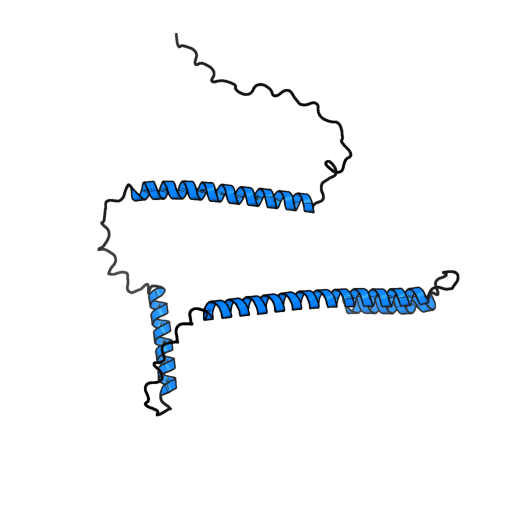24.260 -2.769 31.039 1.00 91.62 175 ARG A O 1
ATOM 1432 N N . ASP A 1 176 ? -25.179 -0.912 31.919 1.00 88.88 176 ASP A N 1
ATOM 1433 C CA . ASP A 1 176 ? -26.340 -1.559 32.520 1.00 88.88 176 ASP A CA 1
ATOM 1434 C C . ASP A 1 176 ? -27.443 -1.844 31.507 1.00 88.88 176 ASP A C 1
ATOM 1436 O O . ASP A 1 176 ? -27.400 -1.375 30.369 1.00 88.88 176 ASP A O 1
ATOM 1440 N N . ARG A 1 177 ? -28.452 -2.616 31.935 1.00 89.19 177 ARG A N 1
ATOM 1441 C CA . ARG A 1 177 ? -29.650 -2.900 31.130 1.00 89.19 177 ARG A CA 1
ATOM 1442 C C . ARG A 1 177 ? -30.355 -1.606 30.700 1.00 89.19 177 ARG A C 1
ATOM 1444 O O . ARG A 1 177 ? -30.802 -1.528 29.563 1.00 89.19 177 ARG A O 1
ATOM 1451 N N . ASP A 1 178 ? -30.340 -0.586 31.558 1.00 90.38 178 ASP A N 1
ATOM 1452 C CA . ASP A 1 178 ? -30.891 0.749 31.277 1.00 90.38 178 ASP A CA 1
ATOM 1453 C C . ASP A 1 178 ? -29.937 1.639 30.455 1.00 90.38 178 ASP A C 1
ATOM 1455 O O . ASP A 1 178 ? -30.232 2.792 30.160 1.00 90.38 178 ASP A O 1
ATOM 1459 N N . GLY A 1 179 ? -28.754 1.132 30.084 1.00 86.75 179 GLY A N 1
ATOM 1460 C CA . GLY A 1 179 ? -27.752 1.860 29.301 1.00 86.75 179 GLY A CA 1
ATOM 1461 C C . GLY A 1 179 ? -26.867 2.817 30.108 1.00 86.75 179 GLY A C 1
ATOM 1462 O O . GLY A 1 179 ? -25.987 3.464 29.527 1.00 86.75 179 GLY A O 1
ATOM 1463 N N . ASN A 1 180 ? -27.049 2.879 31.428 1.00 88.69 180 ASN A N 1
ATOM 1464 C CA . ASN A 1 180 ? -26.203 3.656 32.331 1.00 88.69 180 ASN A CA 1
ATOM 1465 C C . ASN A 1 180 ? -24.795 3.052 32.431 1.00 88.69 180 ASN A C 1
ATOM 1467 O O . ASN A 1 180 ? -24.606 1.839 32.348 1.00 88.69 180 ASN A O 1
ATOM 1471 N N . LYS A 1 181 ? -23.786 3.915 32.560 1.00 90.19 181 LYS A N 1
ATOM 1472 C CA . LYS A 1 181 ? -22.372 3.522 32.624 1.00 90.19 181 LYS A CA 1
ATOM 1473 C C . LYS A 1 181 ? -21.973 3.188 34.060 1.00 90.19 181 LYS A C 1
ATOM 1475 O O . LYS A 1 181 ? -22.107 4.035 34.942 1.00 90.19 181 LYS A O 1
ATOM 1480 N N . LYS A 1 182 ? -21.400 2.005 34.298 1.00 89.50 182 LYS A N 1
ATOM 1481 C CA . LYS A 1 182 ? -20.808 1.653 35.599 1.00 89.50 182 LYS A CA 1
ATOM 1482 C C . LYS A 1 182 ? -19.374 2.161 35.683 1.00 89.50 182 LYS A C 1
ATOM 1484 O O . LYS A 1 182 ? -18.434 1.449 35.325 1.00 89.50 182 LYS A O 1
ATOM 1489 N N . LEU A 1 183 ? -19.211 3.374 36.211 1.00 86.81 183 LEU A N 1
ATOM 1490 C CA . LEU A 1 183 ? -17.921 4.070 36.313 1.00 86.81 183 LEU A CA 1
ATOM 1491 C C . LEU A 1 183 ? -16.813 3.221 36.953 1.00 86.81 183 LEU A C 1
ATOM 1493 O O . LEU A 1 183 ? -15.691 3.249 36.467 1.00 86.81 183 LEU A O 1
ATOM 1497 N N . GLY A 1 184 ? -17.121 2.411 37.972 1.00 88.62 184 GLY A N 1
ATOM 1498 C CA . GLY A 1 184 ? -16.124 1.547 38.621 1.00 88.62 184 GLY A CA 1
ATOM 1499 C C . GLY A 1 184 ? -15.577 0.418 37.736 1.00 88.62 184 GLY A C 1
ATOM 1500 O O . GLY A 1 184 ? -14.446 -0.015 37.924 1.00 88.62 184 GLY A O 1
ATO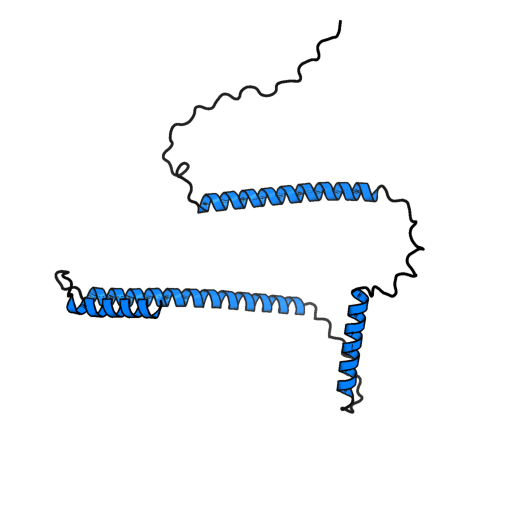M 1501 N N . ARG A 1 185 ? -16.351 -0.059 36.751 1.00 87.56 185 ARG A N 1
ATOM 1502 C CA . ARG A 1 185 ? -15.881 -1.069 35.784 1.00 87.56 185 ARG A CA 1
ATOM 1503 C C . ARG A 1 185 ? -15.213 -0.427 34.568 1.00 87.56 185 ARG A C 1
ATOM 1505 O O . ARG A 1 185 ? -14.301 -1.012 33.994 1.00 87.56 185 ARG A O 1
ATOM 1512 N N . GLU A 1 186 ? -15.661 0.765 34.178 1.00 90.06 186 GLU A N 1
ATOM 1513 C CA . GLU A 1 186 ? -15.076 1.534 33.070 1.00 90.06 186 GLU A CA 1
ATOM 1514 C C . GLU A 1 186 ? -13.724 2.135 33.431 1.00 90.06 186 GLU A C 1
ATOM 1516 O O . GLU A 1 186 ? -12.816 2.123 32.600 1.00 90.06 186 GLU A O 1
ATOM 1521 N N . SER A 1 187 ? -13.574 2.627 34.664 1.00 92.38 187 SER A N 1
ATOM 1522 C CA . SER A 1 187 ? -12.341 3.254 35.135 1.00 92.38 187 SER A CA 1
ATOM 1523 C C . SER A 1 187 ? -11.153 2.307 34.993 1.00 92.38 187 SER A C 1
ATOM 1525 O O . SER A 1 187 ? -10.151 2.702 34.412 1.00 92.38 187 SER A O 1
ATOM 1527 N N . ALA A 1 188 ? -11.284 1.041 35.397 1.00 92.19 188 ALA A N 1
ATOM 1528 C CA . ALA A 1 188 ? -10.224 0.041 35.253 1.00 92.19 188 ALA A CA 1
ATOM 1529 C C . ALA A 1 188 ? -9.799 -0.174 33.784 1.00 92.19 188 ALA A C 1
ATOM 1531 O O . ALA A 1 188 ? -8.613 -0.119 33.468 1.00 92.19 188 ALA A O 1
ATOM 1532 N N . LEU A 1 189 ? -10.759 -0.333 32.862 1.00 93.44 189 LEU A N 1
ATOM 1533 C CA . LEU A 1 189 ? -10.471 -0.526 31.431 1.00 93.44 189 LEU A CA 1
ATOM 1534 C C . LEU A 1 189 ? -9.819 0.707 30.790 1.00 93.44 189 LEU A C 1
ATOM 1536 O O . LEU A 1 189 ? -8.962 0.581 29.910 1.00 93.44 189 LEU A O 1
ATOM 1540 N N . LEU A 1 190 ? -10.240 1.904 31.201 1.00 93.19 190 LEU A N 1
ATOM 1541 C CA . LEU A 1 190 ? -9.673 3.158 30.711 1.00 93.19 190 LEU A CA 1
ATOM 1542 C C . LEU A 1 190 ? -8.266 3.388 31.271 1.00 93.19 190 LEU A C 1
ATOM 1544 O O . LEU A 1 190 ? -7.393 3.815 30.517 1.00 93.19 190 LEU A O 1
ATOM 1548 N N . LEU A 1 191 ? -8.026 3.050 32.540 1.00 94.44 191 LEU A N 1
ATOM 1549 C CA . LEU A 1 191 ? -6.701 3.112 33.157 1.00 94.44 191 LEU A CA 1
ATOM 1550 C C . LEU A 1 191 ? -5.714 2.166 32.463 1.00 94.44 191 LEU A C 1
ATOM 1552 O O . LEU A 1 191 ? -4.615 2.598 32.121 1.00 94.44 191 LEU A O 1
ATOM 1556 N N . ASP A 1 192 ? -6.113 0.930 32.155 1.00 93.06 192 ASP A N 1
ATOM 1557 C CA . ASP A 1 192 ? -5.271 -0.011 31.400 1.00 93.06 192 ASP A CA 1
ATOM 1558 C C . ASP A 1 192 ? -4.913 0.519 30.004 1.00 93.06 192 ASP A C 1
ATOM 1560 O O . ASP A 1 192 ? -3.778 0.374 29.541 1.00 93.06 192 ASP A O 1
ATOM 1564 N N . LYS A 1 193 ? -5.864 1.181 29.332 1.00 93.75 193 LYS A N 1
ATOM 1565 C CA . LYS A 1 193 ? -5.614 1.825 28.037 1.00 93.75 193 LYS A CA 1
ATOM 1566 C C . LYS A 1 193 ? -4.618 2.981 28.165 1.00 93.75 193 LYS A C 1
ATOM 1568 O O . LYS A 1 193 ? -3.718 3.086 27.336 1.00 93.75 193 LYS A O 1
ATOM 1573 N N . VAL A 1 194 ? -4.768 3.836 29.179 1.00 95.25 194 VAL A N 1
ATOM 1574 C CA . VAL A 1 194 ? -3.838 4.947 29.448 1.00 95.25 194 VAL A CA 1
ATOM 1575 C C . VAL A 1 194 ? -2.445 4.419 29.773 1.00 95.25 194 VAL A C 1
ATOM 1577 O O . VAL A 1 194 ? -1.472 4.904 29.204 1.00 95.25 194 VAL A O 1
ATOM 1580 N N . LYS A 1 195 ? -2.343 3.371 30.596 1.00 95.50 195 LYS A N 1
ATOM 1581 C CA . LYS A 1 195 ? -1.071 2.719 30.918 1.00 95.50 195 LYS A CA 1
ATOM 1582 C C . LYS A 1 195 ? -0.357 2.199 29.666 1.00 95.50 195 LYS A C 1
ATOM 1584 O O . LYS A 1 195 ? 0.843 2.412 29.541 1.00 95.50 195 LYS A O 1
ATOM 1589 N N . ARG A 1 196 ? -1.087 1.586 28.722 1.00 93.00 196 ARG A N 1
ATOM 1590 C CA . ARG A 1 196 ? -0.519 1.162 27.426 1.00 93.00 196 ARG A CA 1
ATOM 1591 C C . ARG A 1 196 ? -0.036 2.336 26.578 1.00 93.00 196 ARG A C 1
ATOM 1593 O O . ARG A 1 196 ? 1.074 2.280 26.067 1.00 93.00 196 ARG A O 1
ATOM 1600 N N . MET A 1 197 ? -0.825 3.407 26.474 1.00 92.00 197 MET A N 1
ATOM 1601 C CA . MET A 1 197 ? -0.415 4.599 25.717 1.00 92.00 197 MET A CA 1
ATOM 1602 C C . MET A 1 197 ? 0.847 5.246 26.304 1.00 92.00 197 MET A C 1
ATOM 1604 O O . MET A 1 197 ? 1.707 5.676 25.545 1.00 92.00 197 MET A O 1
ATOM 1608 N N . ILE A 1 198 ? 0.982 5.273 27.635 1.00 96.62 198 ILE A N 1
ATOM 1609 C CA . ILE A 1 198 ? 2.186 5.782 28.309 1.00 96.62 198 ILE A CA 1
ATOM 1610 C C . ILE A 1 198 ? 3.391 4.862 28.070 1.00 96.62 198 ILE A C 1
ATOM 1612 O O . ILE A 1 198 ? 4.486 5.367 27.894 1.00 96.62 198 ILE A O 1
ATOM 1616 N N . SER A 1 199 ? 3.217 3.535 28.031 1.00 93.38 199 SER A N 1
ATOM 1617 C CA . SER A 1 199 ? 4.330 2.610 27.741 1.00 93.38 199 SER A CA 1
ATOM 1618 C C . SER A 1 199 ? 4.775 2.588 26.275 1.00 93.38 199 SER A C 1
ATOM 1620 O O . SER A 1 199 ? 5.863 2.109 25.979 1.00 93.38 199 SER A O 1
ATOM 1622 N N . GLU A 1 200 ? 3.910 3.031 25.361 1.00 83.44 200 GLU A N 1
ATOM 1623 C CA . GLU A 1 200 ? 4.195 3.140 23.923 1.00 83.44 200 GLU A CA 1
ATOM 1624 C C . GLU A 1 200 ? 4.779 4.514 23.534 1.00 83.44 200 GLU A C 1
ATOM 1626 O O . GLU A 1 200 ? 5.192 4.677 22.384 1.00 83.44 200 GLU A O 1
ATOM 1631 N N . SER A 1 201 ? 4.785 5.484 24.463 1.00 67.81 201 SER A N 1
ATOM 1632 C CA . SER A 1 201 ? 5.365 6.830 24.303 1.00 67.81 201 SER A CA 1
ATOM 1633 C C . SER A 1 201 ? 6.807 6.868 24.796 1.00 67.81 201 SER A C 1
ATOM 1635 O O . SER A 1 201 ? 7.614 7.563 24.143 1.00 67.81 201 SER A O 1
#

Foldseek 3Di:
DDDDDDDPDPPPDPPDPPDPDPPDPDPVNPPPDPVVVVVVVVVVVVVVVVVVVVVVVVVVVVVVVVVVVDDDDDDDPDDPDPPPPPDCDVVNVVVVVVVVVVVVVVVVPPPDDDDDPDVPPPPPPQPPCNVVVVVVVVVVVVVVVVVVVVVVVVVVVVVVVVVVVVLVVQQVVQADPVRDGNCVSVVVSVVVVVVVVVVVD

pLDDT: mean 78.16, std 17.86, range [37.56, 98.31]

Radius of gyration: 38.52 Å; Cα contacts (8 Å, |Δi|>4): 20; chains: 1; bounding box: 85×93×92 Å

Secondary structure (DSSP, 8-state):
-PPPPP-------------------STTTS---HHHHHHHHHHHHHHHHHHHHHHHHHHHHHHHHHHHTS-------SS-STT-SS---HHHHHHHHHHHHHHHHHHTTTT-----S-TT----PPPTTHHHHHHHHHHHHHHHHHHHHHHHHHHHHHHHHHHHHHHHHHHHTTB-TTS-B-HHHHHHHHHHHHHHHHHT-